Protein AF-0000000076528155 (afdb_homodimer)

Organism: NCBI:txid131109

InterPro domains:
  IPR002767 Thiamine-binding protein [PF01910] (3-94)
  IPR029756 MTH1187/YkoF-like [G3DSA:3.30.70.930] (1-101)
  IPR029756 MTH1187/YkoF-like [SSF89957] (1-98)
  IPR051614 UPF0045 domain-containing protein [PTHR33777] (1-100)

pLDDT: mean 90.45, std 10.39, range [57.38, 98.69]

Sequence (202 aa):
MLVAFSVSPTTSDAPDGSVSRAVARAVRVVRDSGLPHETTSMFTTIEGGWDECMAVVKAACEAVAEVSPRVALVLKADIRPGWEGQLGAKVERLERHLREEMLVAFSVSPTTSDAPDGSVSRAVARAVRVVRDSGLPHETTSMFTTIEGGWDECMAVVKAACEAVAEVSPRVALVLKADIRPGWEGQLGAKVERLERHLREE

Solvent-accessible surface area (backbone atoms only — not comparable to full-atom values): 10878 Å² total; per-residue (Å²): 58,43,38,35,33,37,60,38,55,74,67,49,89,38,95,86,53,52,52,61,70,48,32,47,45,23,52,48,47,50,65,72,65,68,50,59,67,50,78,58,99,74,36,39,33,37,44,44,54,68,68,60,46,52,50,52,52,48,52,20,50,52,48,29,43,75,80,29,76,34,34,36,36,40,36,39,32,46,42,35,84,94,55,73,71,56,82,54,41,52,56,49,50,52,49,50,53,59,66,72,100,58,42,38,36,33,38,58,39,53,75,67,49,88,39,94,84,53,53,52,60,72,47,33,48,46,23,52,48,46,51,66,71,65,68,49,58,68,50,77,59,100,72,34,40,34,39,44,44,54,68,68,61,47,50,49,50,52,48,52,20,50,50,48,30,44,74,79,29,78,34,32,38,36,40,35,38,32,46,41,35,85,94,54,72,70,58,82,56,41,52,56,49,48,52,48,50,54,59,67,73,101

Foldseek 3Di:
DKKWKFKFAPFDPDPVGDGVVLRVQLVVLVVVLPFDWDDDPGTIMGDDDPVSVVVSVVVSNVSSCVPHVGMDMDMDDDDDPPDPPVVVVVVVVVVVVVVVD/DKKWKFKFAPFDPDPVGDGVVLRVQLVVLVVVLPFDWDDDPGTIMGDDDDVSVVVSVVVSNVSSCVPHVGMDMDMDDDDDPPDPPVVVVVVVVVVVVVVVD

Structure (mmCIF, N/CA/C/O backbone):
data_AF-0000000076528155-model_v1
#
loop_
_entity.id
_entity.type
_entity.pdbx_description
1 polymer 'Thiamine-binding protein'
#
loop_
_atom_site.group_PDB
_atom_site.id
_atom_site.type_symbol
_atom_site.label_atom_id
_atom_site.label_alt_id
_atom_site.label_comp_id
_atom_site.label_asym_id
_atom_site.label_entity_id
_atom_site.label_seq_id
_atom_site.pdbx_PDB_ins_code
_atom_site.Cartn_x
_atom_site.Cartn_y
_atom_site.Cartn_z
_atom_site.occupancy
_atom_site.B_iso_or_equiv
_atom_site.auth_seq_id
_atom_site.auth_comp_id
_atom_site.auth_asym_id
_atom_site.auth_atom_id
_atom_site.pdbx_PDB_model_num
ATOM 1 N N . MET A 1 1 ? 4.355 -13.484 -1.054 1 94.94 1 MET A N 1
ATOM 2 C CA . MET A 1 1 ? 3.822 -12.195 -1.48 1 94.94 1 MET A CA 1
ATOM 3 C C . MET A 1 1 ? 4.945 -11.234 -1.838 1 94.94 1 MET A C 1
ATOM 5 O O . MET A 1 1 ? 5.98 -11.203 -1.167 1 94.94 1 MET A O 1
ATOM 9 N N . LEU A 1 2 ? 4.727 -10.508 -2.951 1 95.81 2 LEU A N 1
ATOM 10 C CA . LEU A 1 2 ? 5.613 -9.406 -3.332 1 95.81 2 LEU A CA 1
ATOM 11 C C . LEU A 1 2 ? 4.984 -8.062 -2.998 1 95.81 2 LEU A C 1
ATOM 13 O O . LEU A 1 2 ? 3.801 -7.84 -3.26 1 95.81 2 LEU A O 1
ATOM 17 N N . VAL A 1 3 ? 5.77 -7.176 -2.379 1 97.88 3 VAL A N 1
ATOM 18 C CA . VAL A 1 3 ? 5.328 -5.82 -2.07 1 97.88 3 VAL A CA 1
ATOM 19 C C . VAL A 1 3 ? 6.344 -4.812 -2.607 1 97.88 3 VAL A C 1
ATOM 21 O O . VAL A 1 3 ? 7.488 -4.77 -2.148 1 97.88 3 VAL A O 1
ATOM 24 N N . ALA A 1 4 ? 5.961 -4.07 -3.627 1 97.88 4 ALA A N 1
ATOM 25 C CA . ALA A 1 4 ? 6.723 -2.906 -4.066 1 97.88 4 ALA A CA 1
ATOM 26 C C . ALA A 1 4 ? 6.207 -1.63 -3.41 1 97.88 4 ALA A C 1
ATOM 28 O O . ALA A 1 4 ? 5.016 -1.321 -3.494 1 97.88 4 ALA A O 1
ATOM 29 N N . PHE A 1 5 ? 7.152 -0.865 -2.736 1 98.62 5 PHE A N 1
ATOM 30 C CA . PHE A 1 5 ? 6.629 0.326 -2.076 1 98.62 5 PHE A CA 1
ATOM 31 C C . PHE A 1 5 ? 7.633 1.471 -2.146 1 98.62 5 PHE A C 1
ATOM 33 O O . PHE A 1 5 ? 8.82 1.246 -2.377 1 98.62 5 PHE A O 1
ATOM 40 N N . SER A 1 6 ? 7.086 2.645 -2.053 1 97.88 6 SER A N 1
ATOM 41 C CA . SER A 1 6 ? 7.855 3.875 -1.9 1 97.88 6 SER A CA 1
ATOM 42 C C . SER A 1 6 ? 7.328 4.719 -0.745 1 97.88 6 SER A C 1
ATOM 44 O O . SER A 1 6 ? 6.117 4.809 -0.539 1 97.88 6 SER A O 1
ATOM 46 N N . VAL A 1 7 ? 8.242 5.164 0.038 1 97.69 7 VAL A N 1
ATOM 47 C CA . VAL A 1 7 ? 7.938 6.055 1.15 1 97.69 7 VAL A CA 1
ATOM 48 C C . VAL A 1 7 ? 8.773 7.328 1.037 1 97.69 7 VAL A C 1
ATOM 50 O O . VAL A 1 7 ? 9.961 7.273 0.703 1 97.69 7 VAL A O 1
ATOM 53 N N . SER A 1 8 ? 8.109 8.445 1.241 1 96.19 8 SER A N 1
ATOM 54 C CA . SER A 1 8 ? 8.836 9.703 1.14 1 96.19 8 SER A CA 1
ATOM 55 C C . SER A 1 8 ? 8.156 10.797 1.95 1 96.19 8 SER A C 1
ATOM 57 O O . SER A 1 8 ? 6.945 10.758 2.17 1 96.19 8 SER A O 1
ATOM 59 N N . PRO A 1 9 ? 9.008 11.781 2.408 1 95.69 9 PRO A N 1
ATOM 60 C CA . PRO A 1 9 ? 8.375 12.992 2.934 1 95.69 9 PRO A CA 1
ATOM 61 C C . PRO A 1 9 ? 7.574 13.742 1.874 1 95.69 9 PRO A C 1
ATOM 63 O O . PRO A 1 9 ? 7.934 13.727 0.694 1 95.69 9 PRO A O 1
ATOM 66 N N . THR A 1 10 ? 6.508 14.383 2.324 1 92.62 10 THR A N 1
ATOM 67 C CA . THR A 1 10 ? 5.723 15.164 1.375 1 92.62 10 THR A CA 1
ATOM 68 C C . THR A 1 10 ? 6.383 16.516 1.104 1 92.62 10 THR A C 1
ATOM 70 O O . THR A 1 10 ? 6.066 17.172 0.114 1 92.62 10 THR A O 1
ATOM 73 N N . THR A 1 11 ? 7.191 16.906 2.037 1 86.31 11 THR A N 1
ATOM 74 C CA . THR A 1 11 ? 7.957 18.125 1.846 1 86.31 11 THR A CA 1
ATOM 75 C C . THR A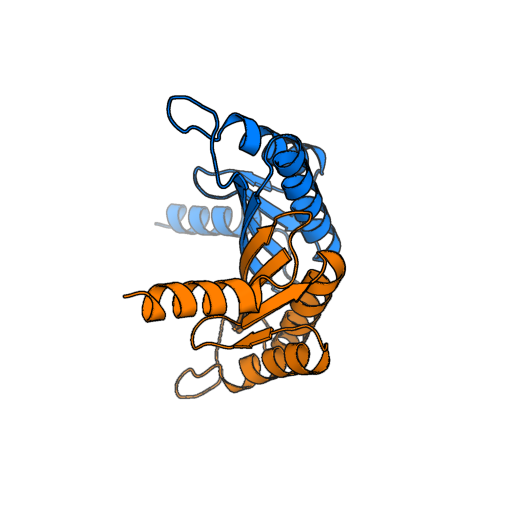 1 11 ? 9.445 17.875 2.049 1 86.31 11 THR A C 1
ATOM 77 O O . THR A 1 11 ? 9.836 16.859 2.629 1 86.31 11 THR A O 1
ATOM 80 N N . SER A 1 12 ? 10.266 18.625 1.344 1 82.38 12 SER A N 1
ATOM 81 C CA . SER A 1 12 ? 11.711 18.531 1.529 1 82.38 12 SER A CA 1
ATOM 82 C C . SER A 1 12 ? 12.281 19.844 2.045 1 82.38 12 SER A C 1
ATOM 84 O O . SER A 1 12 ? 11.844 20.922 1.628 1 82.38 12 SER A O 1
ATOM 86 N N . ASP A 1 13 ? 13.172 19.609 3 1 76.94 13 ASP A N 1
ATOM 87 C CA . ASP A 1 13 ? 13.859 20.797 3.486 1 76.94 13 ASP A CA 1
ATOM 88 C C . ASP A 1 13 ? 15.125 21.078 2.678 1 76.94 13 ASP A C 1
ATOM 90 O O . ASP A 1 13 ? 15.805 22.078 2.896 1 76.94 13 ASP A O 1
ATOM 94 N N . ALA A 1 14 ? 15.383 20.297 1.812 1 81.81 14 ALA A N 1
ATOM 95 C CA . ALA A 1 14 ? 16.578 20.453 1.001 1 81.81 14 ALA A CA 1
ATOM 96 C C . ALA A 1 14 ? 16.391 21.547 -0.055 1 81.81 14 ALA A C 1
ATOM 98 O O . ALA A 1 14 ? 15.312 21.672 -0.633 1 81.81 14 ALA A O 1
ATOM 99 N N . PRO A 1 15 ? 17.484 22.312 -0.246 1 84.94 15 PRO A N 1
ATOM 100 C CA . PRO A 1 15 ? 17.391 23.391 -1.231 1 84.94 15 PRO A CA 1
ATOM 101 C C . PRO A 1 15 ? 16.984 22.875 -2.617 1 84.94 15 PRO A C 1
ATOM 103 O O . PRO A 1 15 ? 16.281 23.578 -3.354 1 84.94 15 PRO A O 1
ATOM 106 N N . ASP A 1 16 ? 17.438 21.766 -3 1 86.38 16 ASP A N 1
ATOM 107 C CA . ASP A 1 16 ? 17.109 21.234 -4.32 1 86.38 16 ASP A CA 1
ATOM 108 C C . ASP A 1 16 ? 15.844 20.391 -4.273 1 86.38 16 ASP A C 1
ATOM 110 O O . ASP A 1 16 ? 15.477 19.75 -5.266 1 86.38 16 ASP A O 1
ATOM 114 N N . GLY A 1 17 ? 15.281 20.312 -3.193 1 85.56 17 GLY A N 1
ATOM 115 C CA . GLY A 1 17 ? 14.039 19.578 -3.047 1 85.56 17 GLY A CA 1
ATOM 116 C C . GLY A 1 17 ? 14.242 18.094 -2.857 1 85.56 17 GLY A C 1
ATOM 117 O O . GLY A 1 17 ? 13.289 17.312 -2.928 1 85.56 17 GLY A O 1
ATOM 118 N N . SER A 1 18 ? 15.438 17.766 -2.607 1 86.88 18 SER A N 1
ATOM 119 C CA . SER A 1 18 ? 15.742 16.344 -2.492 1 86.88 18 SER A CA 1
ATOM 120 C C . SER A 1 18 ? 15.188 15.758 -1.195 1 86.88 18 SER A C 1
ATOM 122 O O . SER A 1 18 ? 15.227 16.406 -0.151 1 86.88 18 SER A O 1
ATOM 124 N N . VAL A 1 19 ? 14.68 14.484 -1.355 1 90.88 19 VAL A N 1
ATOM 125 C CA . VAL A 1 19 ? 14.195 13.742 -0.192 1 90.88 19 VAL A CA 1
ATOM 126 C C . VAL A 1 19 ? 15.07 12.516 0.045 1 90.88 19 VAL A C 1
ATOM 128 O O . VAL A 1 19 ? 14.68 11.594 0.757 1 90.88 19 VAL A O 1
ATOM 131 N N . SER A 1 20 ? 16.188 12.5 -0.52 1 90.56 20 SER A N 1
ATOM 132 C CA . SER A 1 20 ? 17.031 11.305 -0.581 1 90.56 20 SER A CA 1
ATOM 133 C C . SER A 1 20 ? 17.469 10.875 0.81 1 90.56 20 SER A C 1
ATOM 135 O O . SER A 1 20 ? 17.531 9.68 1.107 1 90.56 20 SER A O 1
ATOM 137 N N . ARG A 1 21 ? 17.781 11.758 1.681 1 91.38 21 ARG A N 1
ATOM 138 C CA . ARG A 1 21 ? 18.234 11.414 3.027 1 91.38 21 ARG A CA 1
ATOM 139 C C . ARG A 1 21 ? 17.125 10.719 3.812 1 91.38 21 ARG A C 1
ATOM 141 O O . ARG A 1 21 ? 17.375 9.711 4.48 1 91.38 21 ARG A O 1
ATOM 148 N N . ALA A 1 22 ? 15.961 11.266 3.725 1 92.56 22 ALA A N 1
ATOM 149 C CA . ALA A 1 22 ? 14.82 10.664 4.406 1 92.56 22 ALA A CA 1
ATOM 150 C C . ALA A 1 22 ? 14.516 9.281 3.848 1 92.56 22 ALA A C 1
ATOM 152 O O . ALA A 1 22 ? 14.266 8.336 4.605 1 92.56 22 ALA A O 1
ATOM 153 N N . VAL A 1 23 ? 14.586 9.125 2.555 1 94.19 23 VAL A N 1
ATOM 154 C CA . VAL A 1 23 ? 14.312 7.859 1.877 1 94.19 23 VAL A CA 1
ATOM 155 C C . VAL A 1 23 ? 15.375 6.836 2.254 1 94.19 23 VAL A C 1
ATOM 157 O O . VAL A 1 23 ? 15.078 5.652 2.426 1 94.19 23 VAL A O 1
ATOM 160 N N . ALA A 1 24 ? 16.594 7.273 2.414 1 94.88 24 ALA A N 1
ATOM 161 C CA . ALA A 1 24 ? 17.672 6.383 2.803 1 94.88 24 ALA A CA 1
ATOM 162 C C . ALA A 1 24 ? 17.391 5.727 4.148 1 94.88 24 ALA A C 1
ATOM 164 O O . ALA A 1 24 ? 17.75 4.566 4.367 1 94.88 24 ALA A O 1
ATOM 165 N N . ARG A 1 25 ? 16.766 6.426 5.023 1 95.56 25 ARG A N 1
ATOM 166 C CA . ARG A 1 25 ? 16.391 5.859 6.312 1 95.56 25 ARG A CA 1
ATOM 167 C C . ARG A 1 25 ? 15.438 4.68 6.133 1 95.56 25 ARG A C 1
ATOM 169 O O . ARG A 1 25 ? 15.578 3.654 6.797 1 95.56 25 ARG A O 1
ATOM 176 N N . ALA A 1 26 ? 14.484 4.844 5.262 1 96.19 26 ALA A N 1
ATOM 177 C CA . ALA A 1 26 ? 13.531 3.781 4.961 1 96.19 26 ALA A CA 1
ATOM 178 C C . ALA A 1 26 ? 14.234 2.568 4.359 1 96.19 26 ALA A C 1
ATOM 180 O O . ALA A 1 26 ? 13.945 1.429 4.734 1 96.19 26 ALA A O 1
ATOM 181 N N . VAL A 1 27 ? 15.133 2.791 3.408 1 95.88 27 VAL A N 1
ATOM 182 C CA . VAL A 1 27 ? 15.844 1.707 2.74 1 95.88 27 VAL A CA 1
ATOM 183 C C . VAL A 1 27 ? 16.703 0.948 3.752 1 95.88 27 VAL A C 1
ATOM 185 O O . VAL A 1 27 ? 16.844 -0.274 3.666 1 95.88 27 VAL A O 1
ATOM 188 N N . ARG A 1 28 ? 17.234 1.633 4.668 1 96.94 28 ARG A N 1
ATOM 189 C CA . ARG A 1 28 ? 18.016 0.979 5.715 1 96.94 28 ARG A CA 1
ATOM 190 C C . ARG A 1 28 ? 17.156 0.01 6.516 1 96.94 28 ARG A C 1
ATOM 192 O O . ARG A 1 28 ? 17.609 -1.083 6.867 1 96.94 28 ARG A O 1
ATOM 199 N N . VAL A 1 29 ? 15.969 0.428 6.848 1 97.5 29 VAL A N 1
ATOM 200 C CA . VAL A 1 29 ? 15.016 -0.434 7.547 1 97.5 29 VAL A CA 1
ATOM 201 C C . VAL A 1 29 ? 14.828 -1.732 6.766 1 97.5 29 VAL A C 1
ATOM 203 O O . VAL A 1 29 ? 14.828 -2.82 7.348 1 97.5 29 VAL A O 1
ATOM 206 N N . VAL A 1 30 ? 14.656 -1.63 5.48 1 97.38 30 VAL A N 1
ATOM 207 C CA . VAL A 1 30 ? 14.445 -2.787 4.617 1 97.38 30 VAL A CA 1
ATOM 208 C C . VAL A 1 30 ? 15.672 -3.699 4.66 1 97.38 30 VAL A C 1
ATOM 210 O O . VAL A 1 30 ? 15.539 -4.91 4.844 1 97.38 30 VAL A O 1
ATOM 213 N N . ARG A 1 31 ? 16.844 -3.137 4.551 1 95.62 31 ARG A N 1
ATOM 214 C CA . ARG A 1 31 ? 18.078 -3.908 4.543 1 95.62 31 ARG A CA 1
ATOM 215 C C . ARG A 1 31 ? 18.281 -4.641 5.867 1 95.62 31 ARG A C 1
ATOM 217 O O . ARG A 1 31 ? 18.703 -5.797 5.887 1 95.62 31 ARG A O 1
ATOM 224 N N . ASP A 1 32 ? 17.891 -4.023 6.93 1 97.31 32 ASP A N 1
ATOM 225 C CA . ASP A 1 32 ? 18.062 -4.59 8.266 1 97.31 32 ASP A CA 1
ATOM 226 C C . ASP A 1 32 ? 17.031 -5.672 8.539 1 97.31 32 ASP A C 1
ATOM 228 O O . ASP A 1 32 ? 17.188 -6.469 9.469 1 97.31 32 ASP A O 1
ATOM 232 N N . SER A 1 33 ? 15.938 -5.656 7.809 1 96.44 33 SER A N 1
ATOM 233 C CA . SER A 1 33 ? 14.844 -6.59 8.031 1 96.44 33 SER A CA 1
ATOM 234 C C . SER A 1 33 ? 15.258 -8.023 7.711 1 96.44 33 SER A C 1
ATOM 236 O O . SER A 1 33 ? 14.688 -8.977 8.242 1 96.44 33 SER A O 1
ATOM 238 N N . GLY A 1 34 ? 16.188 -8.18 6.664 1 95.56 34 GLY A N 1
ATOM 239 C CA . GLY A 1 34 ? 16.625 -9.5 6.234 1 95.56 34 GLY A CA 1
ATOM 240 C C . GLY A 1 34 ? 15.727 -10.117 5.184 1 95.56 34 GLY A C 1
ATOM 241 O O . GLY A 1 34 ? 16.016 -11.203 4.68 1 95.56 34 GLY A O 1
ATOM 242 N N . LEU A 1 35 ? 14.625 -9.531 4.93 1 95.69 35 LEU A N 1
ATOM 243 C CA . LEU A 1 35 ? 13.766 -10.039 3.867 1 95.69 35 LEU A CA 1
ATOM 244 C C . LEU A 1 35 ? 14.453 -9.922 2.51 1 95.69 35 LEU A C 1
ATOM 246 O O . LEU A 1 35 ? 15.188 -8.961 2.262 1 95.69 35 LEU A O 1
ATOM 250 N N . PRO A 1 36 ? 14.242 -10.938 1.613 1 94.56 36 PRO A N 1
ATOM 251 C CA . PRO A 1 36 ? 14.656 -10.68 0.231 1 94.56 36 PRO A CA 1
ATOM 252 C C . PRO A 1 36 ? 14.109 -9.367 -0.312 1 94.56 36 PRO A C 1
ATOM 254 O O . PRO A 1 36 ? 12.93 -9.047 -0.116 1 94.56 36 PRO A O 1
ATOM 257 N N . HIS A 1 37 ? 15.031 -8.539 -0.917 1 95.31 37 HIS A N 1
ATOM 258 C CA . HIS A 1 37 ? 14.57 -7.234 -1.373 1 95.31 37 HIS A CA 1
ATOM 259 C C . HIS A 1 37 ? 15.398 -6.746 -2.561 1 95.31 37 HIS A C 1
ATOM 261 O O . HIS A 1 37 ? 16.469 -7.281 -2.836 1 95.31 37 HIS A O 1
ATOM 267 N N . GLU A 1 38 ? 14.781 -5.809 -3.307 1 94.12 38 GLU A N 1
ATOM 268 C CA . GLU A 1 38 ? 15.406 -5.074 -4.398 1 94.12 38 GLU A CA 1
ATOM 269 C C . GLU A 1 38 ? 14.93 -3.625 -4.441 1 94.12 38 GLU A C 1
ATOM 271 O O . GLU A 1 38 ? 13.734 -3.359 -4.348 1 94.12 38 GLU A O 1
ATOM 276 N N . THR A 1 39 ? 15.945 -2.719 -4.531 1 93.44 39 THR A N 1
ATOM 277 C CA . THR A 1 39 ? 15.617 -1.298 -4.621 1 93.44 39 THR A CA 1
ATOM 278 C C . THR A 1 39 ? 15.914 -0.765 -6.02 1 93.44 39 THR A C 1
ATOM 280 O O . THR A 1 39 ? 16.969 -1.045 -6.586 1 93.44 39 THR A O 1
ATOM 283 N N . THR A 1 40 ? 14.961 -0.065 -6.559 1 92.44 40 THR A N 1
ATOM 284 C CA . THR A 1 40 ? 15.109 0.619 -7.84 1 92.44 40 THR A CA 1
ATOM 285 C C . THR A 1 40 ? 14.898 2.121 -7.68 1 92.44 40 THR A C 1
ATOM 287 O O . THR A 1 40 ? 14.797 2.621 -6.555 1 92.44 40 THR A O 1
ATOM 290 N N . SER A 1 41 ? 14.914 2.832 -8.836 1 90.88 41 SER A N 1
ATOM 291 C CA . SER A 1 41 ? 14.758 4.281 -8.797 1 90.88 41 SER A CA 1
ATOM 292 C C . SER A 1 41 ? 13.375 4.676 -8.297 1 90.88 41 SER A C 1
ATOM 294 O O . SER A 1 41 ? 13.156 5.816 -7.879 1 90.88 41 SER A O 1
ATOM 296 N N . MET A 1 42 ? 12.438 3.73 -8.258 1 92.12 42 MET A N 1
ATOM 297 C CA . MET A 1 42 ? 11.062 4.129 -7.996 1 92.12 42 MET A CA 1
ATOM 298 C C . MET A 1 42 ? 10.508 3.4 -6.773 1 92.12 42 MET A C 1
ATOM 300 O O . MET A 1 42 ? 9.75 3.975 -5.996 1 92.12 42 MET A O 1
ATOM 304 N N . PHE A 1 43 ? 10.891 2.154 -6.617 1 96.31 43 PHE A N 1
ATOM 305 C CA . PHE A 1 43 ? 10.32 1.342 -5.555 1 96.31 43 PHE A CA 1
ATOM 306 C C . PHE A 1 43 ? 11.391 0.482 -4.891 1 96.31 43 PHE A C 1
ATOM 308 O O . PHE A 1 43 ? 12.453 0.251 -5.469 1 96.31 43 PHE A O 1
ATOM 315 N N . THR A 1 44 ? 11.164 0.145 -3.705 1 96.06 44 THR A N 1
ATOM 316 C CA . THR A 1 44 ? 11.789 -1.007 -3.062 1 96.06 44 THR A CA 1
ATOM 317 C C . THR A 1 44 ? 10.805 -2.172 -2.973 1 96.06 44 THR A C 1
ATOM 319 O O . THR A 1 44 ? 9.68 -2.01 -2.494 1 96.06 44 THR A O 1
ATOM 322 N N . THR A 1 45 ? 11.211 -3.32 -3.488 1 96.88 45 THR A N 1
ATOM 323 C CA . THR A 1 45 ? 10.383 -4.516 -3.447 1 96.88 45 THR A CA 1
ATOM 324 C C . THR A 1 45 ? 10.883 -5.492 -2.389 1 96.88 45 THR A C 1
ATOM 326 O O . THR A 1 45 ? 12.094 -5.715 -2.27 1 96.88 45 THR A O 1
ATOM 329 N N . ILE A 1 46 ? 9.938 -5.98 -1.588 1 97.19 46 ILE A N 1
ATOM 330 C CA . ILE A 1 46 ? 10.273 -6.992 -0.592 1 97.19 46 ILE A CA 1
ATOM 331 C C . ILE A 1 46 ? 9.375 -8.211 -0.777 1 97.19 46 ILE A C 1
ATOM 333 O O . ILE A 1 46 ? 8.297 -8.117 -1.368 1 97.19 46 ILE A O 1
ATOM 337 N N . GLU A 1 47 ? 9.891 -9.328 -0.364 1 96.75 47 GLU A N 1
ATOM 338 C CA . GLU A 1 47 ? 9.141 -10.578 -0.429 1 96.75 47 GLU A CA 1
ATOM 339 C C . GLU A 1 47 ? 9.016 -11.219 0.951 1 96.75 47 GLU A C 1
ATOM 341 O O . GLU A 1 47 ? 9.992 -11.289 1.701 1 96.75 47 GLU A O 1
ATOM 346 N N . GLY A 1 48 ? 7.852 -11.68 1.278 1 96.06 48 GLY A N 1
ATOM 347 C CA . GLY A 1 48 ? 7.59 -12.328 2.553 1 96.06 48 GLY A CA 1
ATOM 348 C C . GLY A 1 48 ? 6.109 -12.453 2.861 1 96.06 48 GLY A C 1
ATOM 349 O O . GLY A 1 48 ? 5.266 -12.266 1.98 1 96.06 48 GLY A O 1
ATOM 350 N N . GLY A 1 49 ? 5.805 -12.852 4.082 1 95.81 49 GLY A N 1
ATOM 351 C CA . GLY A 1 49 ? 4.418 -12.875 4.512 1 95.81 49 GLY A CA 1
ATOM 352 C C . GLY A 1 49 ? 3.838 -11.484 4.734 1 95.81 49 GLY A C 1
ATOM 353 O O . GLY A 1 49 ? 4.582 -10.508 4.855 1 95.81 49 GLY A O 1
ATOM 354 N N . TRP A 1 50 ? 2.498 -11.43 4.797 1 96 50 TRP A N 1
ATOM 355 C CA . TRP A 1 50 ? 1.791 -10.156 4.941 1 96 50 TRP A CA 1
ATOM 356 C C . TRP A 1 50 ? 2.281 -9.398 6.168 1 96 50 TRP A C 1
ATOM 358 O O . TRP A 1 50 ? 2.699 -8.242 6.066 1 96 50 TRP A O 1
ATOM 368 N N . ASP A 1 51 ? 2.186 -10.062 7.273 1 96.25 51 ASP A N 1
ATOM 369 C CA . ASP A 1 51 ? 2.496 -9.375 8.523 1 96.25 51 ASP A CA 1
ATOM 370 C C . ASP A 1 51 ? 3.949 -8.898 8.539 1 96.25 51 ASP A C 1
ATOM 372 O O . ASP A 1 51 ? 4.242 -7.801 9.008 1 96.25 51 ASP A O 1
ATOM 376 N N . GLU A 1 52 ? 4.852 -9.758 8.094 1 96.69 52 GLU A N 1
ATOM 377 C CA . GLU A 1 52 ? 6.262 -9.383 8.031 1 96.69 52 GLU A CA 1
ATOM 378 C C . GLU A 1 52 ? 6.473 -8.172 7.121 1 96.69 52 GLU A C 1
ATOM 380 O O . GLU A 1 52 ? 7.16 -7.223 7.488 1 96.69 52 GLU A O 1
ATOM 385 N N . CYS A 1 53 ? 5.891 -8.258 5.934 1 98 53 CYS A N 1
ATOM 386 C CA . CYS A 1 53 ? 6.059 -7.18 4.961 1 98 53 CYS A CA 1
ATOM 387 C C . CYS A 1 53 ? 5.457 -5.879 5.48 1 98 53 CYS A C 1
ATOM 389 O O . CYS A 1 53 ? 6.09 -4.824 5.41 1 98 53 CYS A O 1
ATOM 391 N N . MET A 1 54 ? 4.258 -5.969 6.059 1 98.19 54 MET A N 1
ATOM 392 C CA . MET A 1 54 ? 3.604 -4.742 6.504 1 98.19 54 MET A CA 1
ATOM 393 C C . MET A 1 54 ? 4.301 -4.164 7.73 1 98.19 54 MET A C 1
ATOM 395 O O . MET A 1 54 ? 4.32 -2.947 7.922 1 98.19 54 MET A O 1
ATOM 399 N N . ALA A 1 55 ? 4.875 -5 8.547 1 98.19 55 ALA A N 1
ATOM 400 C CA . ALA A 1 55 ? 5.684 -4.508 9.656 1 98.19 55 ALA A CA 1
ATOM 401 C C . ALA A 1 55 ? 6.883 -3.711 9.156 1 98.19 55 ALA A C 1
ATOM 403 O O . ALA A 1 55 ? 7.227 -2.67 9.719 1 98.19 55 ALA A O 1
ATOM 404 N N . VAL A 1 56 ? 7.574 -4.266 8.141 1 98.44 56 VAL A N 1
ATOM 405 C CA . VAL A 1 56 ? 8.727 -3.574 7.57 1 98.44 56 VAL A CA 1
ATOM 406 C C . VAL A 1 56 ? 8.289 -2.246 6.961 1 98.44 56 VAL A C 1
ATOM 408 O O . VAL A 1 56 ? 8.953 -1.222 7.137 1 98.44 56 VAL A O 1
ATOM 411 N N . VAL A 1 57 ? 7.156 -2.227 6.223 1 98.69 57 VAL A N 1
ATOM 412 C CA . VAL A 1 57 ? 6.637 -1.005 5.617 1 98.69 57 VAL A CA 1
ATOM 413 C C . VAL A 1 57 ? 6.309 0.015 6.703 1 98.69 57 VAL A C 1
ATOM 415 O O . VAL A 1 57 ? 6.633 1.197 6.574 1 98.69 57 VAL A O 1
ATOM 418 N N . LYS A 1 58 ? 5.688 -0.482 7.727 1 98.44 58 LYS A N 1
ATOM 419 C CA . LYS A 1 58 ? 5.379 0.392 8.859 1 98.44 58 LYS A CA 1
ATOM 420 C C . LYS A 1 58 ? 6.645 1.024 9.43 1 98.44 58 LYS A C 1
ATOM 422 O O . LYS A 1 58 ? 6.707 2.242 9.609 1 98.44 58 LYS A O 1
ATOM 427 N N . ALA A 1 59 ? 7.609 0.21 9.703 1 98.56 59 ALA A N 1
ATOM 428 C CA . ALA A 1 59 ? 8.875 0.686 10.266 1 98.56 59 ALA A CA 1
ATOM 429 C C . ALA A 1 59 ? 9.539 1.692 9.336 1 98.56 59 ALA A C 1
ATOM 431 O O . ALA A 1 59 ? 10.141 2.67 9.789 1 98.56 59 ALA A O 1
ATOM 432 N N . ALA A 1 60 ? 9.5 1.435 8.047 1 98.19 60 ALA A N 1
ATOM 433 C CA . ALA A 1 60 ? 10.055 2.357 7.066 1 98.19 60 ALA A CA 1
ATOM 434 C C . ALA A 1 60 ? 9.359 3.713 7.129 1 98.19 60 ALA A C 1
ATOM 436 O O . ALA A 1 60 ? 10.008 4.758 7.098 1 98.19 60 ALA A O 1
ATOM 437 N N . CYS A 1 61 ? 8.039 3.682 7.184 1 98.25 61 CYS A N 1
ATOM 438 C CA . CYS A 1 61 ? 7.277 4.918 7.297 1 98.25 61 CYS A CA 1
ATOM 439 C C . CYS A 1 61 ? 7.656 5.68 8.562 1 98.25 61 CYS A C 1
ATOM 441 O O . CYS A 1 61 ? 7.805 6.902 8.531 1 98.25 61 CYS A O 1
ATOM 443 N N . GLU A 1 62 ? 7.797 4.969 9.641 1 97.81 62 GLU A N 1
ATOM 444 C CA . GLU A 1 62 ? 8.156 5.582 10.914 1 97.81 62 GLU A CA 1
ATOM 445 C C . GLU A 1 62 ? 9.539 6.227 10.844 1 97.81 62 GLU A C 1
ATOM 447 O O . GLU A 1 62 ? 9.758 7.293 11.422 1 97.81 62 GLU A O 1
ATOM 452 N N . ALA A 1 63 ? 10.445 5.582 10.156 1 97.12 63 ALA A N 1
ATOM 453 C CA . ALA A 1 63 ? 11.789 6.125 10 1 97.12 63 ALA A CA 1
ATOM 454 C C . ALA A 1 63 ? 11.75 7.473 9.281 1 97.12 63 ALA A C 1
ATOM 456 O O . ALA A 1 63 ? 12.453 8.414 9.672 1 97.12 63 ALA A O 1
ATOM 457 N N . VAL A 1 64 ? 10.969 7.559 8.219 1 96.5 64 VAL A N 1
ATOM 458 C CA . VAL A 1 64 ? 10.844 8.812 7.48 1 96.5 64 VAL A CA 1
ATOM 459 C C . VAL A 1 64 ? 10.141 9.859 8.344 1 96.5 64 VAL A C 1
ATOM 461 O O . VAL A 1 64 ? 10.5 11.031 8.328 1 96.5 64 VAL A O 1
ATOM 464 N N . ALA A 1 65 ? 9.195 9.391 9.164 1 95.62 65 ALA A N 1
ATOM 465 C CA . ALA A 1 65 ? 8.398 10.289 10 1 95.62 65 ALA A CA 1
ATOM 466 C C . ALA A 1 65 ? 9.258 10.938 11.086 1 95.62 65 ALA A C 1
ATOM 468 O O . ALA A 1 65 ? 8.875 11.953 11.664 1 95.62 65 ALA A O 1
ATOM 469 N N . GLU A 1 66 ? 10.375 10.398 11.422 1 94.88 66 GLU A N 1
ATOM 470 C CA . GLU A 1 66 ? 11.289 10.969 12.406 1 94.88 66 GLU A CA 1
ATOM 471 C C . GLU A 1 66 ? 11.867 12.297 11.922 1 94.88 66 GLU A C 1
ATOM 473 O O . GLU A 1 66 ? 12.289 13.125 12.727 1 94.88 66 GLU A O 1
ATOM 478 N N . VAL A 1 67 ? 11.859 12.531 10.617 1 93.12 67 VAL A N 1
ATOM 479 C CA . VAL A 1 67 ? 12.531 13.719 10.094 1 93.12 67 VAL A CA 1
ATOM 480 C C . VAL A 1 67 ? 11.562 14.523 9.227 1 93.12 67 VAL A C 1
ATOM 482 O O . VAL A 1 67 ? 11.977 15.453 8.531 1 93.12 67 VAL A O 1
ATOM 485 N N . SER A 1 68 ? 10.359 14.117 9.164 1 93.44 68 SER A N 1
ATOM 486 C CA . SER A 1 68 ? 9.344 14.805 8.375 1 93.44 68 SER A CA 1
ATOM 487 C C . SER A 1 68 ? 7.98 14.75 9.062 1 93.44 68 SER A C 1
ATOM 489 O O . SER A 1 68 ? 7.586 13.711 9.594 1 93.44 68 SER A O 1
ATOM 491 N N . PRO A 1 69 ? 7.258 15.781 9.031 1 92.88 69 PRO A N 1
ATOM 492 C CA . PRO A 1 69 ? 5.953 15.805 9.688 1 92.88 69 PRO A CA 1
ATOM 493 C C . PRO A 1 69 ? 4.879 15.055 8.898 1 92.88 69 PRO A C 1
ATOM 495 O O . PRO A 1 69 ? 3.809 14.766 9.438 1 92.88 69 PRO A O 1
ATOM 498 N N . ARG A 1 70 ? 5.141 14.867 7.66 1 95.38 70 ARG A N 1
ATOM 499 C CA . ARG A 1 70 ? 4.152 14.234 6.797 1 95.38 70 ARG A CA 1
ATOM 500 C C . ARG A 1 70 ? 4.812 13.273 5.816 1 95.38 70 ARG A C 1
ATOM 502 O O . ARG A 1 70 ? 5.816 13.617 5.184 1 95.38 70 ARG A O 1
ATOM 509 N N . VAL A 1 71 ? 4.23 12 5.758 1 96.75 71 VAL A N 1
ATOM 510 C CA . VAL A 1 71 ? 4.836 10.922 4.98 1 96.75 71 VAL A CA 1
ATOM 511 C C . VAL A 1 71 ? 3.834 10.398 3.951 1 96.75 71 VAL A C 1
ATOM 513 O O . VAL A 1 71 ? 2.652 10.219 4.258 1 96.75 71 VAL A O 1
ATOM 516 N N . ALA A 1 72 ? 4.285 10.266 2.752 1 97.88 72 ALA A N 1
ATOM 517 C CA . ALA A 1 72 ? 3.521 9.617 1.688 1 97.88 72 ALA A CA 1
ATOM 518 C C . ALA A 1 72 ? 4.016 8.188 1.451 1 97.88 72 ALA A C 1
ATOM 520 O O . ALA A 1 72 ? 5.219 7.93 1.468 1 97.88 72 ALA A O 1
ATOM 521 N N . LEU A 1 73 ? 3.035 7.25 1.335 1 98.44 73 LEU A N 1
ATOM 522 C CA . LEU A 1 73 ? 3.309 5.852 1.03 1 98.44 73 LEU A CA 1
ATOM 523 C C . LEU A 1 73 ? 2.561 5.414 -0.224 1 98.44 73 LEU A C 1
ATOM 525 O O . LEU A 1 73 ? 1.363 5.676 -0.363 1 98.44 73 LEU A O 1
ATOM 529 N N . VAL A 1 74 ? 3.273 4.824 -1.132 1 98.31 74 VAL A N 1
ATOM 530 C CA . VAL A 1 74 ? 2.674 4.098 -2.246 1 98.31 74 VAL A CA 1
ATOM 531 C C . VAL A 1 74 ? 3.125 2.639 -2.215 1 98.31 74 VAL A C 1
ATOM 533 O O . VAL A 1 74 ? 4.301 2.35 -1.979 1 98.31 74 VAL A O 1
ATOM 536 N N . LEU A 1 75 ? 2.154 1.786 -2.432 1 98.31 75 LEU A N 1
ATOM 537 C CA . LEU A 1 75 ? 2.461 0.362 -2.352 1 98.31 75 LEU A CA 1
ATOM 538 C C . LEU A 1 75 ? 1.667 -0.423 -3.393 1 98.31 75 LEU A C 1
ATOM 540 O O . LEU A 1 75 ? 0.487 -0.146 -3.617 1 98.31 75 LEU A O 1
ATOM 544 N N . LYS A 1 76 ? 2.395 -1.333 -4.059 1 97.75 76 LYS A N 1
ATOM 545 C CA . LYS A 1 76 ? 1.775 -2.369 -4.879 1 97.75 76 LYS A CA 1
ATOM 546 C C . LYS A 1 76 ? 2.135 -3.762 -4.371 1 97.75 76 LYS A C 1
ATOM 548 O O . LYS A 1 76 ? 3.295 -4.035 -4.055 1 97.75 76 LYS A O 1
ATOM 553 N N . ALA A 1 77 ? 1.105 -4.559 -4.332 1 97.88 77 ALA A N 1
ATOM 554 C CA . ALA A 1 77 ? 1.383 -5.922 -3.883 1 97.88 77 ALA A CA 1
ATOM 555 C C . ALA A 1 77 ? 0.768 -6.949 -4.828 1 97.88 77 ALA A C 1
ATOM 557 O O . ALA A 1 77 ? -0.303 -6.715 -5.395 1 97.88 77 ALA A O 1
ATOM 558 N N . ASP A 1 78 ? 1.479 -7.984 -5.051 1 96.06 78 ASP A N 1
ATOM 559 C CA . ASP A 1 78 ? 1.024 -9.188 -5.734 1 96.06 78 ASP A CA 1
ATOM 560 C C . ASP A 1 78 ? 0.933 -10.367 -4.766 1 96.06 78 ASP A C 1
ATOM 562 O O . ASP A 1 78 ? 1.951 -10.844 -4.262 1 96.06 78 ASP A O 1
ATOM 566 N N . ILE A 1 79 ? -0.235 -10.758 -4.5 1 96.12 79 ILE A N 1
ATOM 567 C CA . ILE A 1 79 ? -0.52 -11.789 -3.504 1 96.12 79 ILE A CA 1
ATOM 568 C C . ILE A 1 79 ? -0.928 -13.086 -4.199 1 96.12 79 ILE A C 1
ATOM 570 O O . ILE A 1 79 ? -1.987 -13.148 -4.828 1 96.12 79 ILE A O 1
ATOM 574 N N . ARG A 1 80 ? -0.148 -14.055 -4.059 1 93.56 80 ARG A N 1
ATOM 575 C CA . ARG A 1 80 ? -0.353 -15.359 -4.676 1 93.56 80 ARG A CA 1
ATOM 576 C C . ARG A 1 80 ? 0.016 -16.484 -3.713 1 93.56 80 ARG A C 1
ATOM 578 O O . ARG A 1 80 ? 1.137 -17 -3.748 1 93.56 80 ARG A O 1
ATOM 585 N N . PRO A 1 81 ? -1.007 -16.859 -2.926 1 89 81 PRO A N 1
ATOM 586 C CA . PRO A 1 81 ? -0.713 -17.906 -1.952 1 89 81 PRO A CA 1
ATOM 587 C C . PRO A 1 81 ? -0.072 -19.141 -2.59 1 89 81 PRO A C 1
ATOM 589 O O . PRO A 1 81 ? -0.467 -19.547 -3.686 1 89 81 PRO A O 1
ATOM 592 N N . GLY A 1 82 ? 0.985 -19.656 -1.936 1 86.62 82 GLY A N 1
ATOM 593 C CA . GLY A 1 82 ? 1.611 -20.875 -2.402 1 86.62 82 GLY A CA 1
ATOM 594 C C . GLY A 1 82 ? 2.803 -20.625 -3.311 1 86.62 82 GLY A C 1
ATOM 595 O O . GLY A 1 82 ? 3.5 -21.578 -3.697 1 86.62 82 GLY A O 1
ATOM 596 N N . TRP A 1 83 ? 3.047 -19.422 -3.709 1 86.62 83 TRP A N 1
ATOM 597 C CA . TRP A 1 83 ? 4.152 -19.094 -4.598 1 86.62 83 TRP A CA 1
ATOM 598 C C . TRP A 1 83 ? 5.23 -18.312 -3.854 1 86.62 83 TRP A C 1
ATOM 600 O O . TRP A 1 83 ? 4.957 -17.266 -3.27 1 86.62 83 TRP A O 1
ATOM 610 N N . GLU A 1 84 ? 6.391 -18.875 -3.744 1 87.62 84 GLU A N 1
ATOM 611 C CA . GLU A 1 84 ? 7.516 -18.234 -3.072 1 87.62 84 GLU A CA 1
ATOM 612 C C . GLU A 1 84 ? 8.68 -18 -4.035 1 87.62 84 GLU A C 1
ATOM 614 O O . GLU A 1 84 ? 8.688 -18.547 -5.141 1 87.62 84 GLU A O 1
ATOM 619 N N . GLY A 1 85 ? 9.602 -17.172 -3.594 1 88.19 85 GLY A N 1
ATOM 620 C CA . GLY A 1 85 ? 10.789 -16.922 -4.395 1 88.19 85 GLY A CA 1
ATOM 621 C C . GLY A 1 85 ? 10.492 -16.188 -5.688 1 88.19 85 GLY A C 1
ATOM 622 O O . GLY A 1 85 ? 11.117 -16.453 -6.715 1 88.19 85 GLY A O 1
ATOM 623 N N . GLN A 1 86 ? 9.508 -15.336 -5.625 1 85.69 86 GLN A N 1
ATOM 624 C CA . GLN A 1 86 ? 9.023 -14.703 -6.848 1 85.69 86 GLN A CA 1
ATOM 625 C C . GLN A 1 86 ? 9.867 -13.492 -7.215 1 85.69 86 GLN A C 1
ATOM 627 O O . GLN A 1 86 ? 9.898 -13.078 -8.375 1 85.69 86 GLN A O 1
ATOM 632 N N . LEU A 1 87 ? 10.477 -12.922 -6.266 1 87.06 87 LEU A N 1
ATOM 633 C CA . LEU A 1 87 ? 11.328 -11.766 -6.523 1 87.06 87 LEU A CA 1
ATOM 634 C C . LEU A 1 87 ? 12.398 -12.094 -7.562 1 87.06 87 LEU A C 1
ATOM 636 O O . LEU A 1 87 ? 12.656 -11.297 -8.461 1 87.06 87 LEU A O 1
ATOM 640 N N . GLY A 1 88 ? 12.977 -13.195 -7.477 1 80.62 88 GLY A N 1
ATOM 641 C CA . GLY A 1 88 ? 14.031 -13.633 -8.383 1 80.62 88 GLY A CA 1
ATOM 642 C C . GLY A 1 88 ? 13.5 -14.383 -9.594 1 80.62 88 GLY A C 1
ATOM 643 O O . GLY A 1 88 ? 14.172 -14.461 -10.617 1 80.62 88 GLY A O 1
ATOM 644 N N . ALA A 1 89 ? 12.375 -15 -9.305 1 74.06 89 ALA A N 1
ATOM 645 C CA . ALA A 1 89 ? 11.844 -15.883 -10.344 1 74.06 89 ALA A CA 1
ATOM 646 C C . ALA A 1 89 ? 11.531 -15.102 -11.617 1 74.06 89 ALA A C 1
ATOM 648 O O . ALA A 1 89 ? 11.781 -15.586 -12.727 1 74.06 89 ALA A O 1
ATOM 649 N N . LYS A 1 90 ? 10.953 -13.953 -11.383 1 64.62 90 LYS A N 1
ATOM 650 C CA . LYS A 1 90 ? 10.602 -13.148 -12.555 1 64.62 90 LYS A CA 1
ATOM 651 C C . LYS A 1 90 ? 11.844 -12.797 -13.367 1 64.62 90 LYS A C 1
ATOM 653 O O . LYS A 1 90 ? 11.844 -12.938 -14.594 1 64.62 90 LYS A O 1
ATOM 658 N N . VAL A 1 91 ? 12.766 -12.281 -12.602 1 62.56 91 VAL A N 1
ATOM 659 C CA . VAL A 1 91 ? 13.992 -11.906 -13.305 1 62.56 91 VAL A CA 1
ATOM 660 C C . VAL A 1 91 ? 14.609 -13.133 -13.969 1 62.56 91 VAL A C 1
ATOM 662 O O . VAL A 1 91 ? 15.07 -13.062 -15.109 1 62.56 91 VAL A O 1
ATOM 665 N N . GLU A 1 92 ? 14.625 -14.25 -13.25 1 67.88 92 GLU A N 1
ATOM 666 C CA . GLU A 1 92 ? 15.211 -15.461 -13.805 1 67.88 92 GLU A CA 1
ATOM 667 C C . GLU A 1 92 ? 14.422 -15.953 -15.016 1 67.88 92 GLU A C 1
ATOM 669 O O . GLU A 1 92 ? 15.008 -16.375 -16.016 1 67.88 92 GLU A O 1
ATOM 674 N N . ARG A 1 93 ? 13.195 -15.93 -14.914 1 66.62 93 ARG A N 1
ATOM 675 C CA . ARG A 1 93 ? 12.359 -16.344 -16.031 1 66.62 93 ARG A CA 1
ATOM 676 C C . ARG A 1 93 ? 12.609 -15.469 -17.25 1 66.62 93 ARG A C 1
ATOM 678 O O . ARG A 1 93 ? 12.711 -15.969 -18.375 1 66.62 93 ARG A O 1
ATOM 685 N N . LEU A 1 94 ? 12.547 -14.133 -16.984 1 60.84 94 LEU A N 1
ATOM 686 C CA . LEU A 1 94 ? 12.844 -13.195 -18.062 1 60.84 94 LEU A CA 1
ATOM 687 C C . LEU A 1 94 ? 14.188 -13.5 -18.703 1 60.84 94 LEU A C 1
ATOM 689 O O . LEU A 1 94 ? 14.289 -13.562 -19.938 1 60.84 94 LEU A O 1
ATOM 693 N N . GLU A 1 95 ? 15.148 -13.727 -17.859 1 63.78 95 GLU A N 1
ATOM 694 C CA . GLU A 1 95 ? 16.484 -14.016 -18.359 1 63.78 95 GLU A CA 1
ATOM 695 C C . GLU A 1 95 ? 16.516 -15.32 -19.156 1 63.78 95 GLU A C 1
ATOM 697 O O . GLU A 1 95 ? 17.219 -15.43 -20.156 1 63.78 95 GLU A O 1
ATOM 702 N N . ARG A 1 96 ? 15.797 -16.234 -18.688 1 67.94 96 ARG A N 1
ATOM 703 C CA . ARG A 1 96 ? 15.711 -17.516 -19.391 1 67.94 96 ARG A CA 1
ATOM 704 C C . ARG A 1 96 ? 15.07 -17.328 -20.766 1 67.94 96 ARG A C 1
ATOM 706 O O . ARG A 1 96 ? 15.547 -17.906 -21.766 1 67.94 96 ARG A O 1
ATOM 713 N N . HIS A 1 97 ? 14.047 -16.516 -20.781 1 70.62 97 HIS A N 1
ATOM 714 C CA . HIS A 1 97 ? 13.406 -16.25 -22.078 1 70.62 97 HIS A CA 1
ATOM 715 C C . HIS A 1 97 ? 14.344 -15.484 -23 1 70.62 97 HIS A C 1
ATOM 717 O O . HIS A 1 97 ? 14.367 -15.742 -24.219 1 70.62 97 HIS A O 1
ATOM 723 N N . LEU A 1 98 ? 15.062 -14.617 -22.422 1 67.69 98 LEU A N 1
ATOM 724 C CA . LEU A 1 98 ? 16.016 -13.828 -23.188 1 67.69 98 LEU A CA 1
ATOM 725 C C . LEU A 1 98 ? 17.172 -14.695 -23.688 1 67.69 98 LEU A C 1
ATOM 727 O O . LEU A 1 98 ? 17.719 -14.445 -24.766 1 67.69 98 LEU A O 1
ATOM 731 N N . ARG A 1 99 ? 17.469 -15.68 -23.016 1 69.94 99 ARG A N 1
ATOM 732 C CA . ARG A 1 99 ? 18.531 -16.594 -23.438 1 69.94 99 ARG A CA 1
ATOM 733 C C . ARG A 1 99 ? 18.031 -17.531 -24.531 1 69.94 99 ARG A C 1
ATOM 735 O O . ARG A 1 99 ? 18.828 -18 -25.359 1 69.94 99 ARG A O 1
ATOM 742 N N . GLU A 1 100 ? 16.844 -17.828 -24.422 1 66.19 100 GLU A N 1
ATOM 743 C CA . GLU A 1 100 ? 16.297 -18.734 -25.438 1 66.19 100 GLU A CA 1
ATOM 744 C C . GLU A 1 100 ? 16.031 -18 -26.75 1 66.19 100 GLU A C 1
ATOM 746 O O . GLU A 1 100 ? 15.898 -18.625 -27.797 1 66.19 100 GLU A O 1
ATOM 751 N N . GLU A 1 101 ? 16.094 -16.672 -26.656 1 57.38 101 GLU A N 1
ATOM 752 C CA . GLU A 1 101 ? 16 -15.969 -27.922 1 57.38 101 GLU A CA 1
ATOM 753 C C . GLU A 1 101 ? 17.391 -15.742 -28.531 1 57.38 101 GLU A C 1
ATOM 755 O O . GLU A 1 101 ? 17.578 -15.945 -29.734 1 57.38 101 GLU A O 1
ATOM 760 N N . MET B 1 1 ? -4.465 8.859 9.789 1 95.06 1 MET B N 1
ATOM 761 C CA . MET B 1 1 ? -3.896 8.406 8.523 1 95.06 1 MET B CA 1
ATOM 762 C C . MET B 1 1 ? -4.996 8.125 7.504 1 95.06 1 MET B C 1
ATOM 764 O O . MET B 1 1 ? -6.047 7.59 7.852 1 95.06 1 MET B O 1
ATOM 768 N N . LEU B 1 2 ? -4.727 8.562 6.262 1 95.88 2 LEU B N 1
ATOM 769 C CA . LEU B 1 2 ? -5.582 8.211 5.133 1 95.88 2 LEU B CA 1
ATOM 770 C C . LEU B 1 2 ? -4.945 7.113 4.289 1 95.88 2 LEU B C 1
ATOM 772 O O . LEU B 1 2 ? -3.748 7.16 4 1 95.88 2 LEU B O 1
ATOM 776 N N . VAL B 1 3 ? -5.742 6.094 3.926 1 97.88 3 VAL B N 1
ATOM 777 C CA . VAL B 1 3 ? -5.293 5.016 3.055 1 97.88 3 VAL B CA 1
ATOM 778 C C . VAL B 1 3 ? -6.27 4.844 1.896 1 97.88 3 VAL B C 1
ATOM 780 O O . VAL B 1 3 ? -7.43 4.477 2.102 1 97.88 3 VAL B O 1
ATOM 783 N N . ALA B 1 4 ? -5.832 5.195 0.698 1 97.88 4 ALA B N 1
ATOM 784 C CA . ALA B 1 4 ? -6.562 4.852 -0.52 1 97.88 4 ALA B CA 1
ATOM 785 C C . ALA B 1 4 ? -6.043 3.545 -1.115 1 97.88 4 ALA B C 1
ATOM 787 O O . ALA B 1 4 ? -4.848 3.406 -1.376 1 97.88 4 ALA B O 1
ATOM 788 N N . PHE B 1 5 ? -7 2.557 -1.339 1 98.62 5 PHE B N 1
ATOM 789 C CA . PHE B 1 5 ? -6.477 1.3 -1.862 1 98.62 5 PHE B CA 1
ATOM 790 C C . PHE B 1 5 ? -7.465 0.668 -2.838 1 98.62 5 PHE B C 1
ATOM 792 O O . PHE B 1 5 ? -8.648 1.008 -2.838 1 98.62 5 PHE B O 1
ATOM 799 N N . SER B 1 6 ? -6.902 -0.127 -3.697 1 97.94 6 SER B N 1
ATOM 800 C CA . SER B 1 6 ? -7.66 -0.987 -4.602 1 97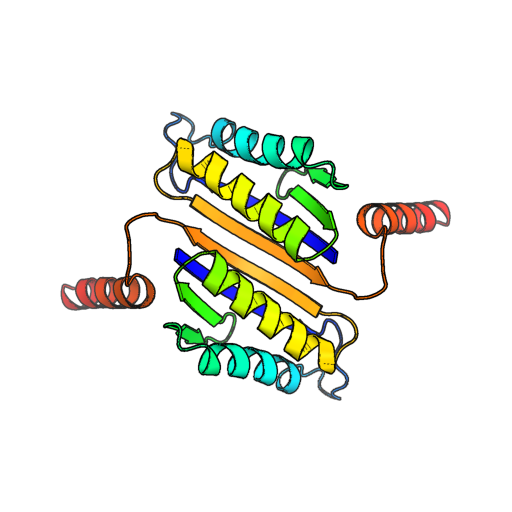.94 6 SER B CA 1
ATOM 801 C C . SER B 1 6 ? -7.156 -2.426 -4.547 1 97.94 6 SER B C 1
ATOM 803 O O . SER B 1 6 ? -5.953 -2.664 -4.453 1 97.94 6 SER B O 1
ATOM 805 N N . VAL B 1 7 ? -8.086 -3.305 -4.457 1 97.69 7 VAL B N 1
ATOM 806 C CA . VAL B 1 7 ? -7.805 -4.738 -4.48 1 97.69 7 VAL B CA 1
ATOM 807 C C . VAL B 1 7 ? -8.617 -5.406 -5.586 1 97.69 7 VAL B C 1
ATOM 809 O O . VAL B 1 7 ? -9.789 -5.094 -5.781 1 97.69 7 VAL B O 1
ATOM 812 N N . SER B 1 8 ? -7.941 -6.262 -6.316 1 96.12 8 SER B N 1
ATOM 813 C CA . SER B 1 8 ? -8.648 -6.934 -7.402 1 96.12 8 SER B CA 1
ATOM 814 C C . SER B 1 8 ? -7.98 -8.258 -7.758 1 96.12 8 SER B C 1
ATOM 816 O O . SER B 1 8 ? -6.777 -8.43 -7.547 1 96.12 8 SER B O 1
ATOM 818 N N . PRO B 1 9 ? -8.836 -9.203 -8.289 1 95.69 9 PRO B N 1
ATOM 819 C CA . PRO B 1 9 ? -8.203 -10.367 -8.906 1 95.69 9 PRO B CA 1
ATOM 820 C C . PRO B 1 9 ? -7.355 -10.008 -10.125 1 95.69 9 PRO B C 1
ATOM 822 O O . PRO B 1 9 ? -7.68 -9.062 -10.852 1 95.69 9 PRO B O 1
ATOM 825 N N . THR B 1 10 ? -6.293 -10.781 -10.32 1 92.5 10 THR B N 1
ATOM 826 C CA . THR B 1 10 ? -5.465 -10.523 -11.492 1 92.5 10 THR B CA 1
ATOM 827 C C . THR B 1 10 ? -6.09 -11.133 -12.742 1 92.5 10 THR B C 1
ATOM 829 O O . THR B 1 10 ? -5.73 -10.766 -13.859 1 92.5 10 THR B O 1
ATOM 832 N N . THR B 1 11 ? -6.926 -12.078 -12.492 1 86.19 11 THR B N 1
ATOM 833 C CA . THR B 1 11 ? -7.664 -12.68 -13.602 1 86.19 11 THR B CA 1
ATOM 834 C C . THR B 1 11 ? -9.164 -12.664 -13.32 1 86.19 11 THR B C 1
ATOM 836 O O . THR B 1 11 ? -9.586 -12.477 -12.18 1 86.19 11 THR B O 1
ATOM 839 N N . SER B 1 12 ? -9.938 -12.562 -14.375 1 82.44 12 SER B N 1
ATOM 840 C CA . SER B 1 12 ? -11.391 -12.633 -14.242 1 82.44 12 SER B CA 1
ATOM 841 C C . SER B 1 12 ? -11.953 -13.836 -14.992 1 82.44 12 SER B C 1
ATOM 843 O O . SER B 1 12 ? -11.492 -14.156 -16.094 1 82.44 12 SER B O 1
ATOM 845 N N . ASP B 1 13 ? -12.883 -14.43 -14.25 1 77.38 13 ASP B N 1
ATOM 846 C CA . ASP B 1 13 ? -13.562 -15.531 -14.922 1 77.38 13 ASP B CA 1
ATOM 847 C C . ASP B 1 13 ? -14.805 -15.031 -15.656 1 77.38 13 ASP B C 1
ATOM 849 O O . ASP B 1 13 ? -15.469 -15.797 -16.359 1 77.38 13 ASP B O 1
ATOM 853 N N . ALA B 1 14 ? -15.055 -13.883 -15.578 1 82.19 14 ALA B N 1
ATOM 854 C CA . ALA B 1 14 ? -16.234 -13.328 -16.234 1 82.19 14 ALA B CA 1
ATOM 855 C C . ALA B 1 14 ? -16 -13.164 -17.734 1 82.19 14 ALA B C 1
ATOM 857 O O . ALA B 1 14 ? -14.906 -12.805 -18.156 1 82.19 14 ALA B O 1
ATOM 858 N N . PRO B 1 15 ? -17.094 -13.438 -18.484 1 84.75 15 PRO B N 1
ATOM 859 C CA . PRO B 1 15 ? -16.953 -13.32 -19.938 1 84.75 15 PRO B CA 1
ATOM 860 C C . PRO B 1 15 ? -16.516 -11.93 -20.391 1 84.75 15 PRO B C 1
ATOM 862 O O . PRO B 1 15 ? -15.789 -11.797 -21.375 1 84.75 15 PRO B O 1
ATOM 865 N N . ASP B 1 16 ? -16.953 -10.938 -19.734 1 86.25 16 ASP B N 1
ATOM 866 C CA . ASP B 1 16 ? -16.578 -9.57 -20.109 1 86.25 16 ASP B CA 1
ATOM 867 C C . ASP B 1 16 ? -15.32 -9.125 -19.375 1 86.25 16 ASP B C 1
ATOM 869 O O . ASP B 1 16 ? -14.93 -7.957 -19.469 1 86.25 16 ASP B O 1
ATOM 873 N N . GLY B 1 17 ? -14.789 -9.945 -18.641 1 85.5 17 GLY B N 1
ATOM 874 C CA . GLY B 1 17 ? -13.562 -9.633 -17.938 1 85.5 17 GLY B CA 1
ATOM 875 C C . GLY B 1 17 ? -13.797 -8.859 -16.641 1 85.5 17 GLY B C 1
ATOM 876 O O . GLY B 1 17 ? -12.852 -8.344 -16.047 1 85.5 17 GLY B O 1
ATOM 877 N N . SER B 1 18 ? -15.016 -8.828 -16.281 1 86.94 18 SER B N 1
ATOM 878 C CA . SER B 1 18 ? -15.352 -8.039 -15.094 1 86.94 18 SER B CA 1
ATOM 879 C C . SER B 1 18 ? -14.844 -8.719 -13.82 1 86.94 18 SER B C 1
ATOM 881 O O . SER B 1 18 ? -14.906 -9.938 -13.695 1 86.94 18 SER B O 1
ATOM 883 N N . VAL B 1 19 ? -14.328 -7.809 -12.906 1 90.81 19 VAL B N 1
ATOM 884 C CA . VAL B 1 19 ? -13.891 -8.281 -11.594 1 90.81 19 VAL B CA 1
ATOM 885 C C . VAL B 1 19 ? -14.789 -7.699 -10.508 1 90.81 19 VAL B C 1
ATOM 887 O O . VAL B 1 19 ? -14.422 -7.688 -9.328 1 90.81 19 VAL B O 1
ATOM 890 N N . SER B 1 20 ? -15.898 -7.223 -10.875 1 90.38 20 SER B N 1
ATOM 891 C CA . SER B 1 20 ? -16.75 -6.43 -9.992 1 90.38 20 SER B CA 1
ATOM 892 C C . SER B 1 20 ? -17.25 -7.258 -8.82 1 90.38 20 SER B C 1
ATOM 894 O O . SER B 1 20 ? -17.344 -6.762 -7.695 1 90.38 20 SER B O 1
ATOM 896 N N . ARG B 1 21 ? -17.562 -8.477 -8.984 1 91.38 21 ARG B N 1
ATOM 897 C CA . ARG B 1 21 ? -18.062 -9.328 -7.906 1 91.38 21 ARG B CA 1
ATOM 898 C C . ARG B 1 21 ? -17 -9.539 -6.84 1 91.38 21 ARG B C 1
ATOM 900 O O . ARG B 1 21 ? -17.281 -9.453 -5.645 1 91.38 21 ARG B O 1
ATOM 907 N N . ALA B 1 22 ? -15.828 -9.828 -7.293 1 92.62 22 ALA B N 1
ATOM 908 C CA . ALA B 1 22 ? -14.719 -10.016 -6.363 1 92.62 22 ALA B CA 1
ATOM 909 C C . ALA B 1 22 ? -14.414 -8.734 -5.598 1 92.62 22 ALA B C 1
ATOM 911 O O . ALA B 1 22 ? -14.195 -8.766 -4.383 1 92.62 22 ALA B O 1
ATOM 912 N N . VAL B 1 23 ? -14.438 -7.617 -6.266 1 94.25 23 VAL B N 1
ATOM 913 C CA . VAL B 1 23 ? -14.172 -6.316 -5.672 1 94.25 23 VAL B CA 1
ATOM 914 C C . VAL B 1 23 ? -15.266 -5.969 -4.66 1 94.25 23 VAL B C 1
ATOM 916 O O . VAL B 1 23 ? -14.984 -5.387 -3.611 1 94.25 23 VAL B O 1
ATOM 919 N N . ALA B 1 24 ? -16.469 -6.348 -4.953 1 94.88 24 ALA B N 1
ATOM 920 C CA . ALA B 1 24 ? -17.578 -6.09 -4.051 1 94.88 24 ALA B CA 1
ATOM 921 C C . ALA B 1 24 ? -17.359 -6.758 -2.695 1 94.88 24 ALA B C 1
ATOM 923 O O . ALA B 1 24 ? -17.75 -6.219 -1.658 1 94.88 24 ALA B O 1
ATOM 924 N N . ARG B 1 25 ? -16.75 -7.883 -2.688 1 95.56 25 ARG B N 1
ATOM 925 C CA . ARG B 1 25 ? -16.422 -8.562 -1.438 1 95.56 25 ARG B CA 1
ATOM 926 C C . ARG B 1 25 ? -15.477 -7.715 -0.586 1 95.56 25 ARG B C 1
ATOM 928 O O . ARG B 1 25 ? -15.656 -7.613 0.63 1 95.56 25 ARG B O 1
ATOM 935 N N . ALA B 1 26 ? -14.5 -7.145 -1.23 1 96.25 26 ALA B N 1
ATOM 936 C CA . ALA B 1 26 ? -13.555 -6.27 -0.542 1 96.25 26 ALA B CA 1
ATOM 937 C C . ALA B 1 26 ? -14.258 -5.043 0.029 1 96.25 26 ALA B C 1
ATOM 939 O O . ALA B 1 26 ? -14 -4.645 1.168 1 96.25 26 ALA B O 1
ATOM 940 N N . VAL B 1 27 ? -15.125 -4.418 -0.744 1 95.88 27 VAL B N 1
ATOM 941 C CA . VAL B 1 27 ? -15.836 -3.217 -0.316 1 95.88 27 VAL B CA 1
ATOM 942 C C . VAL B 1 27 ? -16.734 -3.541 0.875 1 95.88 27 VAL B C 1
ATOM 944 O O . VAL B 1 27 ? -16.891 -2.725 1.787 1 95.88 27 VAL B O 1
ATOM 947 N N . ARG B 1 28 ? -17.281 -4.672 0.879 1 96.94 28 ARG B N 1
ATOM 948 C CA . ARG B 1 28 ? -18.109 -5.09 2.012 1 96.94 28 ARG B CA 1
ATOM 949 C C . ARG B 1 28 ? -17.281 -5.145 3.295 1 96.94 28 ARG B C 1
ATOM 951 O O . ARG B 1 28 ? -17.75 -4.75 4.359 1 96.94 28 ARG B O 1
ATOM 958 N N . VAL B 1 29 ? -16.094 -5.691 3.199 1 97.62 29 VAL B N 1
ATOM 959 C CA . VAL B 1 29 ? -15.188 -5.73 4.336 1 97.62 29 VAL B CA 1
ATOM 960 C C . VAL B 1 29 ? -14.992 -4.324 4.895 1 97.62 29 VAL B C 1
ATOM 962 O O . VAL B 1 29 ? -15.031 -4.121 6.113 1 97.62 29 VAL B O 1
ATOM 965 N N . VAL B 1 30 ? -14.781 -3.369 4.035 1 97.38 30 VAL B N 1
ATOM 966 C CA . VAL B 1 30 ? -14.555 -1.982 4.43 1 97.38 30 VAL B CA 1
ATOM 967 C C . VAL B 1 30 ? -15.797 -1.441 5.141 1 97.38 30 VAL B C 1
ATOM 969 O O . VAL B 1 30 ? -15.688 -0.847 6.219 1 97.38 30 VAL B O 1
ATOM 972 N N . ARG B 1 31 ? -16.953 -1.68 4.605 1 95.69 31 ARG B N 1
ATOM 973 C CA . ARG B 1 31 ? -18.203 -1.184 5.176 1 95.69 31 ARG B CA 1
ATOM 974 C C . ARG B 1 31 ? -18.453 -1.783 6.555 1 95.69 31 ARG B C 1
ATOM 976 O O . ARG B 1 31 ? -18.891 -1.085 7.469 1 95.69 31 ARG B O 1
ATOM 983 N N . ASP B 1 32 ? -18.094 -3.004 6.711 1 97.38 32 ASP B N 1
ATOM 984 C CA . ASP B 1 32 ? -18.328 -3.713 7.965 1 97.38 32 ASP B CA 1
ATOM 985 C C . ASP B 1 32 ? -17.312 -3.289 9.023 1 97.38 32 ASP B C 1
ATOM 987 O O . ASP B 1 32 ? -17.516 -3.535 10.219 1 97.38 32 ASP B O 1
ATOM 991 N N . SER B 1 33 ? -16.188 -2.742 8.602 1 96.5 33 SER B N 1
ATOM 992 C CA . SER B 1 33 ? -15.125 -2.363 9.516 1 96.5 33 SER B CA 1
ATOM 993 C C . SER B 1 33 ? -15.555 -1.229 10.438 1 96.5 33 SER B C 1
ATOM 995 O O . SER B 1 33 ? -15.016 -1.077 11.539 1 96.5 33 SER B O 1
ATOM 997 N N . GLY B 1 34 ? -16.453 -0.289 9.891 1 95.62 34 GLY B N 1
ATOM 998 C CA . GLY B 1 34 ? -16.906 0.863 10.656 1 95.62 34 GLY B CA 1
ATOM 999 C C . GLY B 1 34 ? -15.984 2.061 10.531 1 95.62 34 GLY B C 1
ATOM 1000 O O . GLY B 1 34 ? -16.266 3.129 11.078 1 95.62 34 GLY B O 1
ATOM 1001 N N . LEU B 1 35 ? -14.867 1.889 9.953 1 95.75 35 LEU B N 1
ATOM 1002 C CA . LEU B 1 35 ? -13.977 3.025 9.727 1 95.75 35 LEU B CA 1
ATOM 1003 C C . LEU B 1 35 ? -14.617 4.039 8.789 1 95.75 35 LEU B C 1
ATOM 1005 O O . LEU B 1 35 ? -15.328 3.662 7.855 1 95.75 35 LEU B O 1
ATOM 1009 N N . PRO B 1 36 ? -14.391 5.375 9.055 1 94.62 36 PRO B N 1
ATOM 1010 C CA . PRO B 1 36 ? -14.758 6.316 8 1 94.62 36 PRO B CA 1
ATOM 1011 C C . PRO B 1 36 ? -14.172 5.934 6.641 1 94.62 36 PRO B C 1
ATOM 1013 O O . PRO B 1 36 ? -12.992 5.578 6.547 1 94.62 36 PRO B O 1
ATOM 1016 N N . HIS B 1 37 ? -15.062 5.918 5.594 1 95.31 37 HIS B N 1
ATOM 1017 C CA . HIS B 1 37 ? -14.57 5.477 4.293 1 95.31 37 HIS B CA 1
ATOM 1018 C C . HIS B 1 37 ? -15.352 6.125 3.158 1 95.31 37 HIS B C 1
ATOM 1020 O O . HIS B 1 37 ? -16.438 6.676 3.379 1 95.31 37 HIS B O 1
ATOM 1026 N N . GLU B 1 38 ? -14.695 6.145 1.985 1 94.19 38 GLU B N 1
ATOM 1027 C CA . GLU B 1 38 ? -15.281 6.566 0.717 1 94.19 38 GLU B CA 1
ATOM 1028 C C . GLU B 1 38 ? -14.773 5.707 -0.438 1 94.19 38 GLU B C 1
ATOM 1030 O O . GLU B 1 38 ? -13.57 5.457 -0.554 1 94.19 38 GLU B O 1
ATOM 1035 N N . THR B 1 39 ? -15.773 5.234 -1.25 1 93.5 39 THR B N 1
ATOM 1036 C CA . THR B 1 39 ? -15.422 4.434 -2.418 1 93.5 39 THR B CA 1
ATOM 1037 C C . THR B 1 39 ? -15.672 5.219 -3.705 1 93.5 39 THR B C 1
ATOM 1039 O O . THR B 1 39 ? -16.719 5.855 -3.859 1 93.5 39 THR B O 1
ATOM 1042 N N . THR B 1 40 ? -14.68 5.211 -4.555 1 92.44 40 THR B N 1
ATOM 1043 C CA . THR B 1 40 ? -14.781 5.812 -5.879 1 92.44 40 THR B CA 1
ATOM 1044 C C . THR B 1 40 ? -14.547 4.766 -6.965 1 92.44 40 THR B C 1
ATOM 1046 O O . THR B 1 40 ? -14.477 3.57 -6.676 1 92.44 40 THR B O 1
ATOM 1049 N N . SER B 1 41 ? -14.508 5.258 -8.234 1 90.88 41 SER B N 1
ATOM 1050 C CA . SER B 1 41 ? -14.328 4.344 -9.359 1 90.88 41 SER B CA 1
ATOM 1051 C C . SER B 1 41 ? -12.953 3.686 -9.328 1 90.88 41 SER B C 1
ATOM 1053 O O . SER B 1 41 ? -12.727 2.666 -9.984 1 90.88 41 SER B O 1
ATOM 1055 N N . MET B 1 42 ? -12.047 4.211 -8.523 1 91.94 42 MET B N 1
ATOM 1056 C CA . MET B 1 42 ? -10.672 3.738 -8.625 1 91.94 42 MET B CA 1
ATOM 1057 C C . MET B 1 42 ? -10.172 3.209 -7.285 1 91.94 42 MET B C 1
ATOM 1059 O O . MET B 1 42 ? -9.422 2.23 -7.238 1 91.94 42 MET B O 1
ATOM 1063 N N . PHE B 1 43 ? -10.57 3.84 -6.223 1 96.31 43 PHE B N 1
ATOM 1064 C CA . PHE B 1 43 ? -10.047 3.486 -4.91 1 96.31 43 PHE B CA 1
ATOM 1065 C C . PHE B 1 43 ? -11.156 3.504 -3.861 1 96.31 43 PHE B C 1
ATOM 1067 O O . PHE B 1 43 ? -12.203 4.121 -4.066 1 96.31 43 PHE B O 1
ATOM 1074 N N . THR B 1 44 ? -10.969 2.771 -2.857 1 96.06 44 THR B N 1
ATOM 1075 C CA . THR B 1 44 ? -11.633 2.975 -1.574 1 96.06 44 THR B CA 1
ATOM 1076 C C . THR B 1 44 ? -10.672 3.602 -0.565 1 96.06 44 THR B C 1
ATOM 1078 O O . THR B 1 44 ? -9.562 3.107 -0.365 1 96.06 44 THR B O 1
ATOM 1081 N N . THR B 1 45 ? -11.078 4.723 0.02 1 96.88 45 THR B N 1
ATOM 1082 C CA . THR B 1 45 ? -10.266 5.41 1.02 1 96.88 45 THR B CA 1
ATOM 1083 C C . THR B 1 45 ? -10.828 5.176 2.422 1 96.88 45 THR B C 1
ATOM 1085 O O . THR B 1 45 ? -12.039 5.238 2.631 1 96.88 45 THR B O 1
ATOM 1088 N N . ILE B 1 46 ? -9.906 4.816 3.326 1 97.19 46 ILE B N 1
ATOM 1089 C CA . ILE B 1 46 ? -10.297 4.652 4.723 1 97.19 46 ILE B CA 1
ATOM 1090 C C . ILE B 1 46 ? -9.406 5.527 5.609 1 97.19 46 ILE B C 1
ATOM 1092 O 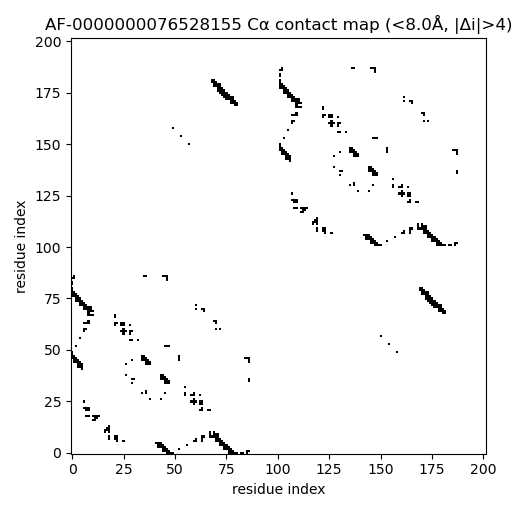O . ILE B 1 46 ? -8.312 5.918 5.207 1 97.19 46 ILE B O 1
ATOM 1096 N N . GLU B 1 47 ? -9.961 5.887 6.727 1 96.94 47 GLU B N 1
ATOM 1097 C CA . GLU B 1 47 ? -9.227 6.688 7.699 1 96.94 47 GLU B CA 1
ATOM 1098 C C . GLU B 1 47 ? -9.156 5.984 9.055 1 96.94 47 GLU B C 1
ATOM 1100 O O . GLU B 1 47 ? -10.156 5.445 9.531 1 96.94 47 GLU B O 1
ATOM 1105 N N . GLY B 1 48 ? -8.008 5.984 9.656 1 96.12 48 GLY B N 1
ATOM 1106 C CA . GLY B 1 48 ? -7.797 5.363 10.953 1 96.12 48 GLY B CA 1
ATOM 1107 C C . GLY B 1 48 ? -6.328 5.172 11.289 1 96.12 48 GLY B C 1
ATOM 1108 O O . GLY B 1 48 ? -5.457 5.738 10.633 1 96.12 48 GLY B O 1
ATOM 1109 N N . GLY B 1 49 ? -6.062 4.441 12.352 1 95.88 49 GLY B N 1
ATOM 1110 C CA . GLY B 1 49 ? -4.691 4.09 12.68 1 95.88 49 GLY B CA 1
ATOM 1111 C C . GLY B 1 49 ? -4.098 3.061 11.742 1 95.88 49 GLY B C 1
ATOM 1112 O O . GLY B 1 49 ? -4.828 2.381 11.016 1 95.88 49 GLY B O 1
ATOM 1113 N N . TRP B 1 50 ? -2.76 2.955 11.781 1 96 50 TRP B N 1
ATOM 1114 C CA . TRP B 1 50 ? -2.037 2.057 10.883 1 96 50 TRP B CA 1
ATOM 1115 C C . TRP B 1 50 ? -2.555 0.628 11.016 1 96 50 TRP B C 1
ATOM 1117 O O . TRP B 1 50 ? -2.951 0.011 10.023 1 96 50 TRP B O 1
ATOM 1127 N N . ASP B 1 51 ? -2.504 0.154 12.219 1 96.31 51 ASP B N 1
ATOM 1128 C CA . ASP B 1 51 ? -2.84 -1.252 12.414 1 96.31 51 ASP B CA 1
ATOM 1129 C C . ASP B 1 51 ? -4.285 -1.534 12.008 1 96.31 51 ASP B C 1
ATOM 1131 O O . ASP B 1 51 ? -4.574 -2.572 11.406 1 96.31 51 ASP B O 1
ATOM 1135 N N . GLU B 1 52 ? -5.191 -0.641 12.383 1 96.75 52 GLU B N 1
ATOM 1136 C CA . GLU B 1 52 ? -6.594 -0.804 12 1 96.75 52 GLU B CA 1
ATOM 1137 C C . GLU B 1 52 ? -6.754 -0.811 10.484 1 96.75 52 GLU B C 1
ATOM 1139 O O . GLU B 1 52 ? -7.438 -1.678 9.938 1 96.75 52 GLU B O 1
ATOM 1144 N N . CYS B 1 53 ? -6.145 0.169 9.852 1 98 53 CYS B N 1
ATOM 1145 C CA . CYS B 1 53 ? -6.266 0.284 8.406 1 98 53 CYS B CA 1
ATOM 1146 C C . CYS B 1 53 ? -5.66 -0.927 7.707 1 98 53 CYS B C 1
ATOM 1148 O O . CYS B 1 53 ? -6.273 -1.504 6.809 1 98 53 CYS B O 1
ATOM 1150 N N . MET B 1 54 ? -4.48 -1.354 8.156 1 98.19 54 MET B N 1
ATOM 1151 C CA . MET B 1 54 ? -3.818 -2.465 7.477 1 98.19 54 MET B CA 1
ATOM 1152 C C . MET B 1 54 ? -4.551 -3.777 7.742 1 98.19 54 MET B C 1
ATOM 1154 O O . MET B 1 54 ? -4.562 -4.668 6.891 1 98.19 54 MET B O 1
ATOM 1158 N N . ALA B 1 55 ? -5.16 -3.908 8.891 1 98.19 55 ALA B N 1
ATOM 1159 C CA . ALA B 1 55 ? -5.992 -5.078 9.156 1 98.19 55 ALA B CA 1
ATOM 1160 C C . ALA B 1 55 ? -7.164 -5.145 8.18 1 98.19 55 ALA B C 1
ATOM 1162 O O . ALA B 1 55 ? -7.504 -6.223 7.684 1 98.19 55 ALA B O 1
ATOM 1163 N N . VAL B 1 56 ? -7.832 -3.986 7.973 1 98.5 56 VAL B N 1
ATOM 1164 C CA . VAL B 1 56 ? -8.953 -3.939 7.043 1 98.5 56 VAL B CA 1
ATOM 1165 C C . VAL B 1 56 ? -8.477 -4.27 5.633 1 98.5 56 VAL B C 1
ATOM 1167 O O . VAL B 1 56 ? -9.125 -5.027 4.91 1 98.5 56 VAL B O 1
ATOM 1170 N N . VAL B 1 57 ? -7.324 -3.719 5.199 1 98.69 57 VAL B N 1
ATOM 1171 C CA . VAL B 1 57 ? -6.77 -3.99 3.875 1 98.69 57 VAL B CA 1
ATOM 1172 C C . VAL B 1 57 ? -6.461 -5.48 3.74 1 98.69 57 VAL B C 1
ATOM 1174 O O . VAL B 1 57 ? -6.766 -6.094 2.715 1 98.69 57 VAL B O 1
ATOM 1177 N N . LYS B 1 58 ? -5.875 -6 4.773 1 98.5 58 LYS B N 1
ATOM 1178 C CA . LYS B 1 58 ? -5.586 -7.43 4.781 1 98.5 5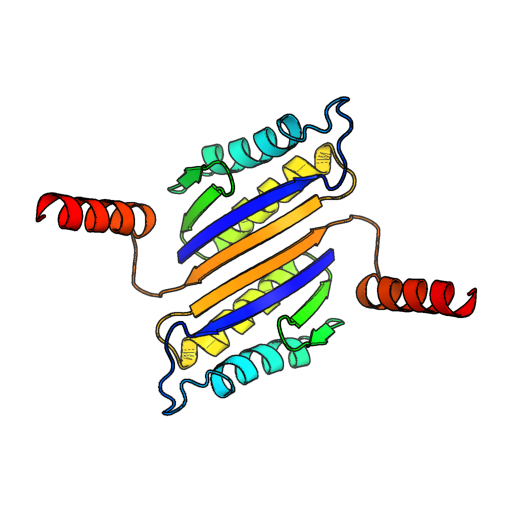8 LYS B CA 1
ATOM 1179 C C . LYS B 1 58 ? -6.863 -8.25 4.586 1 98.5 58 LYS B C 1
ATOM 1181 O O . LYS B 1 58 ? -6.914 -9.133 3.73 1 98.5 58 LYS B O 1
ATOM 1186 N N . ALA B 1 59 ? -7.84 -7.949 5.379 1 98.56 59 ALA B N 1
ATOM 1187 C CA . ALA B 1 59 ? -9.109 -8.664 5.305 1 98.56 59 ALA B CA 1
ATOM 1188 C C . ALA B 1 59 ? -9.734 -8.531 3.918 1 98.56 59 ALA B C 1
ATOM 1190 O O . ALA B 1 59 ? -10.336 -9.477 3.404 1 98.56 59 ALA B O 1
ATOM 1191 N N . ALA B 1 60 ? -9.672 -7.359 3.342 1 98.19 60 ALA B N 1
ATOM 1192 C CA . ALA B 1 60 ? -10.18 -7.133 1.993 1 98.19 60 ALA B CA 1
ATOM 1193 C C . ALA B 1 60 ? -9.469 -8.016 0.978 1 98.19 60 ALA B C 1
ATOM 1195 O O . ALA B 1 60 ? -10.102 -8.617 0.109 1 98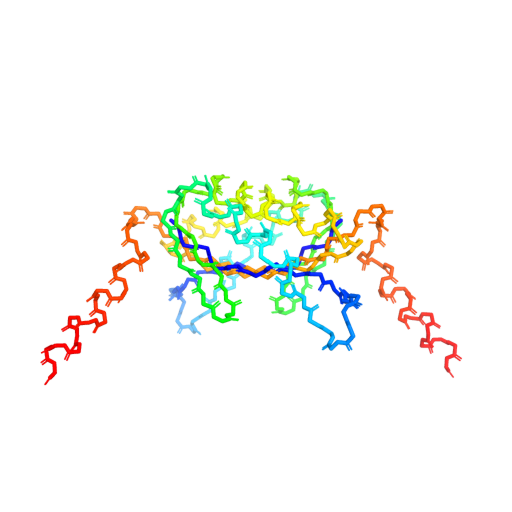.19 60 ALA B O 1
ATOM 1196 N N . CYS B 1 61 ? -8.141 -8.07 1.069 1 98.25 61 CYS B N 1
ATOM 1197 C CA . CYS B 1 61 ? -7.367 -8.922 0.179 1 98.25 61 CYS B CA 1
ATOM 1198 C C . CYS B 1 61 ? -7.773 -10.383 0.336 1 98.25 61 CYS B C 1
ATOM 1200 O O . CYS B 1 61 ? -7.906 -11.109 -0.654 1 98.25 61 CYS B O 1
ATOM 1202 N N . GLU B 1 62 ? -7.953 -10.789 1.565 1 97.88 62 GLU B N 1
ATOM 1203 C CA . GLU B 1 62 ? -8.344 -12.172 1.847 1 97.88 62 GLU B CA 1
ATOM 1204 C C . GLU B 1 62 ? -9.711 -12.484 1.251 1 97.88 62 GLU B C 1
ATOM 1206 O O . GLU B 1 62 ? -9.938 -13.594 0.749 1 97.88 62 GLU B O 1
ATOM 1211 N N . ALA B 1 63 ? -10.625 -11.531 1.31 1 97.19 63 ALA B N 1
ATOM 1212 C CA . ALA B 1 63 ? -11.953 -11.719 0.737 1 97.19 63 ALA B CA 1
ATOM 1213 C C . ALA B 1 63 ? -11.875 -11.977 -0.765 1 97.19 63 ALA B C 1
ATOM 1215 O O . ALA B 1 63 ? -12.57 -12.844 -1.292 1 97.19 63 ALA B O 1
ATOM 1216 N N . VAL B 1 64 ? -11.047 -11.203 -1.46 1 96.5 64 VAL B N 1
ATOM 1217 C CA . VAL B 1 64 ? -10.883 -11.383 -2.898 1 96.5 64 VAL B CA 1
ATOM 1218 C C . VAL B 1 64 ? -10.188 -12.719 -3.178 1 96.5 64 VAL B C 1
ATOM 1220 O O . VAL B 1 64 ? -10.539 -13.414 -4.133 1 96.5 64 VAL B O 1
ATOM 1223 N N . ALA B 1 65 ? -9.273 -13.094 -2.285 1 95.62 65 ALA B N 1
ATOM 1224 C CA . ALA B 1 65 ? -8.492 -14.32 -2.461 1 95.62 65 ALA B CA 1
ATOM 1225 C C . ALA B 1 65 ? -9.375 -15.555 -2.346 1 95.62 65 ALA B C 1
ATOM 1227 O O . ALA B 1 65 ? -9 -16.641 -2.787 1 95.62 65 ALA B O 1
ATOM 1228 N N . GLU B 1 66 ? -10.52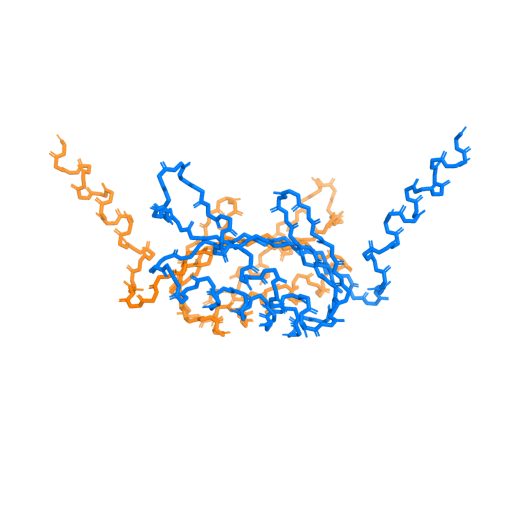3 -15.469 -1.732 1 94.88 66 GLU B N 1
ATOM 1229 C CA . GLU B 1 66 ? -11.453 -16.578 -1.609 1 94.88 66 GLU B CA 1
ATOM 1230 C C . GLU B 1 66 ? -12 -17 -2.973 1 94.88 66 GLU B C 1
ATOM 1232 O O . GLU B 1 66 ? -12.438 -18.141 -3.148 1 94.88 66 GLU B O 1
ATOM 1237 N N . VAL B 1 67 ? -11.945 -16.109 -3.961 1 93.12 67 VAL B N 1
ATOM 1238 C CA . VAL B 1 67 ? -12.578 -16.422 -5.238 1 93.12 67 VAL B CA 1
ATOM 1239 C C . VAL B 1 67 ? -11.57 -16.234 -6.371 1 93.12 67 VAL B C 1
ATOM 1241 O O . VAL B 1 67 ? -11.945 -16.219 -7.547 1 93.12 67 VAL B O 1
ATOM 1244 N N . SER B 1 68 ? -10.367 -15.953 -6.055 1 93.38 68 SER B N 1
ATOM 1245 C CA . SER B 1 68 ? -9.312 -15.766 -7.047 1 93.38 68 SER B CA 1
ATOM 1246 C C . SER B 1 68 ? -7.98 -16.312 -6.543 1 93.38 68 SER B C 1
ATOM 1248 O O . SER B 1 68 ? -7.617 -16.109 -5.383 1 93.38 68 SER B O 1
ATOM 1250 N N . PRO B 1 69 ? -7.246 -16.906 -7.363 1 92.88 69 PRO B N 1
ATOM 1251 C CA . PRO B 1 69 ? -5.961 -17.469 -6.938 1 92.88 69 PRO B CA 1
ATOM 1252 C C . PRO B 1 69 ? -4.875 -16.406 -6.797 1 92.88 69 PRO B C 1
ATOM 1254 O O . PRO B 1 69 ? -3.822 -16.672 -6.207 1 92.88 69 PRO B O 1
ATOM 1257 N N . ARG B 1 70 ? -5.098 -15.312 -7.414 1 95.38 70 ARG B N 1
ATOM 1258 C CA . ARG B 1 70 ? -4.09 -14.258 -7.41 1 95.38 70 ARG B CA 1
ATOM 1259 C C . ARG B 1 70 ? -4.734 -12.883 -7.262 1 95.38 70 ARG B C 1
ATOM 1261 O O . ARG B 1 70 ? -5.703 -12.57 -7.953 1 95.38 70 ARG B O 1
ATOM 1268 N N . VAL B 1 71 ? -4.164 -12.062 -6.266 1 96.69 71 VAL B N 1
ATOM 1269 C CA . VAL B 1 71 ? -4.758 -10.781 -5.906 1 96.69 71 VAL B CA 1
ATOM 1270 C C . VAL B 1 71 ? -3.732 -9.664 -6.094 1 96.69 71 VAL B C 1
ATOM 1272 O O . VAL B 1 71 ? -2.564 -9.82 -5.727 1 96.69 71 VAL B O 1
ATOM 1275 N N . ALA B 1 72 ? -4.145 -8.617 -6.715 1 97.88 72 ALA B N 1
ATOM 1276 C CA . ALA B 1 72 ? -3.357 -7.395 -6.828 1 97.88 72 ALA B CA 1
ATOM 1277 C C . ALA B 1 72 ? -3.861 -6.328 -5.859 1 97.88 72 ALA B C 1
ATOM 1279 O O . ALA B 1 72 ? -5.07 -6.164 -5.68 1 97.88 72 ALA B O 1
ATOM 1280 N N . LEU B 1 73 ? -2.895 -5.691 -5.156 1 98.44 73 LEU B N 1
ATOM 1281 C CA . LEU B 1 73 ? -3.178 -4.59 -4.242 1 98.44 73 LEU B CA 1
ATOM 1282 C C . LEU B 1 73 ? -2.396 -3.342 -4.637 1 98.44 73 LEU B C 1
ATOM 1284 O O . LEU B 1 73 ? -1.193 -3.414 -4.895 1 98.44 73 LEU B O 1
ATOM 1288 N N . VAL B 1 74 ? -3.088 -2.25 -4.75 1 98.31 74 VAL B N 1
ATOM 1289 C CA . VAL B 1 74 ? -2.465 -0.934 -4.836 1 98.31 74 VAL B CA 1
ATOM 1290 C C . VAL B 1 74 ? -2.939 -0.061 -3.676 1 98.31 74 VAL B C 1
ATOM 1292 O O . VAL B 1 74 ? -4.125 -0.055 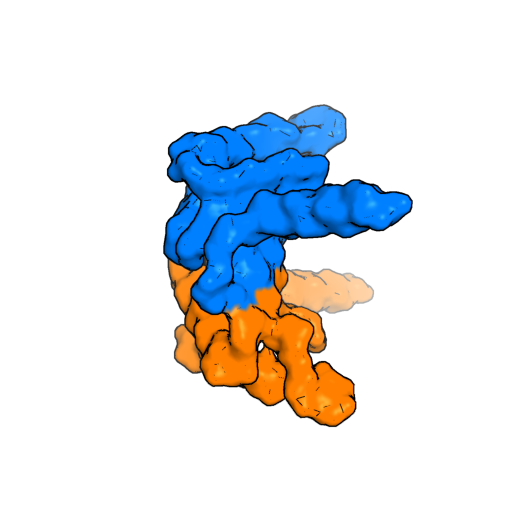-3.34 1 98.31 74 VAL B O 1
ATOM 1295 N N . LEU B 1 75 ? -1.969 0.617 -3.102 1 98.38 75 LEU B N 1
ATOM 1296 C CA . LEU B 1 75 ? -2.297 1.421 -1.93 1 98.38 75 LEU B CA 1
ATOM 1297 C C . LEU B 1 75 ? -1.484 2.711 -1.91 1 98.38 75 LEU B C 1
ATOM 1299 O O . LEU B 1 75 ? -0.292 2.705 -2.225 1 98.38 75 LEU B O 1
ATOM 1303 N N . LYS B 1 76 ? -2.203 3.811 -1.62 1 97.69 76 LYS B N 1
ATOM 1304 C CA . LYS B 1 76 ? -1.578 5.086 -1.281 1 97.69 76 LYS B CA 1
ATOM 1305 C C . LYS B 1 76 ? -1.977 5.539 0.121 1 97.69 76 LYS B C 1
ATOM 1307 O O . LYS B 1 76 ? -3.152 5.473 0.488 1 97.69 76 LYS B O 1
ATOM 1312 N N . ALA B 1 77 ? -0.973 5.969 0.82 1 97.94 77 ALA B N 1
ATOM 1313 C CA . ALA B 1 77 ? -1.288 6.445 2.162 1 97.94 77 ALA B CA 1
ATOM 1314 C C . ALA B 1 77 ? -0.662 7.812 2.418 1 97.94 77 ALA B C 1
ATOM 1316 O O . ALA B 1 77 ? 0.431 8.102 1.926 1 97.94 77 ALA B O 1
ATOM 1317 N N . ASP B 1 78 ? -1.382 8.641 3.084 1 96.12 78 ASP B N 1
ATOM 1318 C CA . ASP B 1 78 ? -0.927 9.906 3.641 1 96.12 78 ASP B CA 1
ATOM 1319 C C . ASP B 1 78 ? -0.886 9.852 5.164 1 96.12 78 ASP B C 1
ATOM 1321 O O . ASP B 1 78 ? -1.929 9.75 5.816 1 96.12 78 ASP B O 1
ATOM 1325 N N . ILE B 1 79 ? 0.274 9.867 5.68 1 96.19 79 ILE B N 1
ATOM 1326 C CA . ILE B 1 79 ? 0.51 9.695 7.105 1 96.19 79 ILE B CA 1
ATOM 1327 C C . ILE B 1 79 ? 0.918 11.031 7.727 1 96.19 79 ILE B C 1
ATOM 1329 O O . ILE B 1 79 ? 1.996 11.555 7.434 1 96.19 79 ILE B O 1
ATOM 1333 N N . ARG B 1 80 ? 0.113 11.523 8.555 1 93.56 80 ARG B N 1
ATOM 1334 C CA . ARG B 1 80 ? 0.315 12.805 9.219 1 93.56 80 ARG B CA 1
ATOM 1335 C C . ARG B 1 80 ? -0.102 12.727 10.688 1 93.56 80 ARG B C 1
ATOM 1337 O O . ARG B 1 80 ? -1.23 13.078 11.039 1 93.56 80 ARG B O 1
ATOM 1344 N N . PRO B 1 81 ? 0.891 12.305 11.492 1 89.06 81 PRO B N 1
ATOM 1345 C CA . PRO B 1 81 ? 0.548 12.172 12.906 1 89.06 81 PRO B CA 1
ATOM 1346 C C . PRO B 1 81 ? -0.091 13.438 13.477 1 89.06 81 PRO B C 1
ATOM 1348 O O . PRO B 1 81 ? 0.332 14.547 13.156 1 89.06 81 PRO B O 1
ATOM 1351 N N . GLY B 1 82 ? -1.166 13.242 14.25 1 86.62 82 GLY B N 1
ATOM 1352 C CA . GLY B 1 82 ? -1.794 14.375 14.922 1 86.62 82 GLY B CA 1
ATOM 1353 C C . GLY B 1 82 ? -2.953 14.961 14.141 1 86.62 82 GLY B C 1
ATOM 1354 O O . GLY B 1 82 ? -3.65 15.852 14.633 1 86.62 82 GLY B O 1
ATOM 1355 N N . TRP B 1 83 ? -3.172 14.555 12.938 1 86.56 83 TRP B N 1
ATOM 1356 C CA . TRP B 1 83 ? -4.246 15.07 12.094 1 86.56 83 TRP B CA 1
ATOM 1357 C C . TRP B 1 83 ? -5.336 14.023 11.898 1 86.56 83 TRP B C 1
ATOM 1359 O O . TRP B 1 83 ? -5.062 12.914 11.43 1 86.56 83 TRP B O 1
ATOM 1369 N N . GLU B 1 84 ? -6.504 14.297 12.375 1 87.81 84 GLU B N 1
ATOM 1370 C CA . GLU B 1 84 ? -7.641 13.391 12.234 1 87.81 84 GLU B CA 1
ATOM 1371 C C . GLU B 1 84 ? -8.766 14.039 11.43 1 87.81 84 GLU B C 1
ATOM 1373 O O . GLU B 1 84 ? -8.758 15.242 11.195 1 87.81 84 GLU B O 1
ATOM 1378 N N . GLY B 1 85 ? -9.688 13.188 11.008 1 88.25 85 GLY B N 1
ATOM 1379 C CA . GLY B 1 85 ? -10.844 13.688 10.281 1 88.25 85 GLY B CA 1
ATOM 1380 C C . GLY B 1 85 ? -10.492 14.266 8.922 1 88.25 85 GLY B C 1
ATOM 1381 O O . GLY B 1 85 ? -11.086 15.258 8.492 1 88.25 85 GLY B O 1
ATOM 1382 N N . GLN B 1 86 ? -9.484 13.688 8.312 1 85.88 86 GLN B N 1
ATOM 1383 C CA . GLN B 1 86 ? -8.945 14.281 7.086 1 85.88 86 GLN B CA 1
A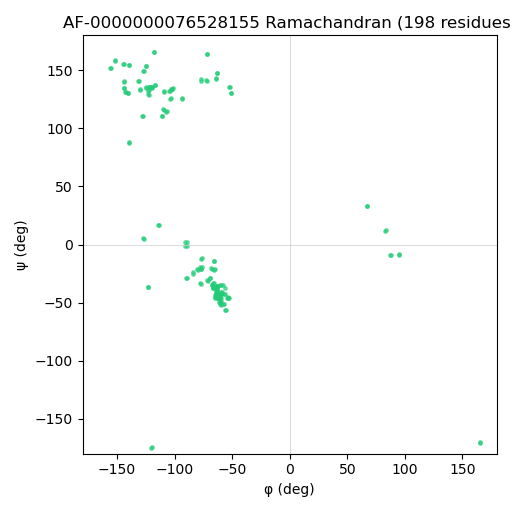TOM 1384 C C . GLN B 1 86 ? -9.758 13.844 5.867 1 85.88 86 GLN B C 1
ATOM 1386 O O . GLN B 1 86 ? -9.75 14.523 4.836 1 85.88 86 GLN B O 1
ATOM 1391 N N . LEU B 1 87 ? -10.398 12.758 5.973 1 87.25 87 LEU B N 1
ATOM 1392 C CA . LEU B 1 87 ? -11.211 12.281 4.863 1 87.25 87 LEU B CA 1
ATOM 1393 C C . LEU B 1 87 ? -12.258 13.32 4.469 1 87.25 87 LEU B C 1
ATOM 1395 O O . LEU B 1 87 ? -12.477 13.57 3.279 1 87.25 87 LEU B O 1
ATOM 1399 N N . GLY B 1 88 ? -12.859 13.914 5.371 1 80.75 88 GLY B N 1
ATOM 1400 C CA . GLY B 1 88 ? -13.883 14.922 5.145 1 80.75 88 GLY B CA 1
ATOM 1401 C C . GLY B 1 88 ? -13.328 16.328 5.027 1 80.75 88 GLY B C 1
ATOM 1402 O O . GLY B 1 88 ? -13.977 17.219 4.461 1 80.75 88 GLY B O 1
ATOM 1403 N N . ALA B 1 89 ? -12.203 16.453 5.723 1 74.25 89 ALA B N 1
ATOM 1404 C CA . ALA B 1 89 ? -11.656 17.812 5.816 1 74.25 89 ALA B CA 1
ATOM 1405 C C . ALA B 1 89 ? -11.289 18.344 4.438 1 74.25 89 ALA B C 1
ATOM 1407 O O . ALA B 1 89 ? -11.5 19.531 4.152 1 74.25 89 ALA B O 1
ATOM 1408 N N . LYS B 1 90 ? -10.727 17.469 3.66 1 64.62 90 LYS B N 1
ATOM 1409 C CA . LYS B 1 90 ? -10.336 17.891 2.324 1 64.62 90 LYS B CA 1
ATOM 1410 C C . LYS B 1 90 ? -11.547 18.375 1.523 1 64.62 90 LYS B C 1
ATOM 1412 O O . LYS B 1 90 ? -11.5 19.438 0.899 1 64.62 90 LYS B O 1
ATOM 1417 N N . VAL B 1 91 ? -12.492 17.469 1.556 1 62.75 91 VAL B N 1
ATOM 1418 C CA . VAL B 1 91 ? -13.688 17.844 0.808 1 62.75 91 VAL B CA 1
ATOM 1419 C C . VAL B 1 91 ? -14.273 19.125 1.379 1 62.75 91 VAL B C 1
ATOM 1421 O O . VAL B 1 91 ? -14.688 20.016 0.627 1 62.75 91 VAL B O 1
ATOM 1424 N N . GLU B 1 92 ? -14.312 19.234 2.699 1 68.5 92 GLU B N 1
ATOM 1425 C CA . GLU B 1 92 ? -14.867 20.438 3.326 1 68.5 92 GLU B CA 1
ATOM 1426 C C . GLU B 1 92 ? -14.039 21.672 3 1 68.5 92 GLU B C 1
ATOM 1428 O O . GLU B 1 92 ? -14.586 22.734 2.713 1 68.5 92 GLU B O 1
ATOM 1433 N N . ARG B 1 93 ? -12.82 21.516 3.062 1 67 93 ARG B N 1
ATOM 1434 C CA . ARG B 1 93 ? -11.938 22.641 2.736 1 67 93 ARG B CA 1
ATOM 1435 C C . ARG B 1 93 ? -12.141 23.094 1.292 1 67 93 ARG B C 1
ATOM 1437 O O . ARG B 1 93 ? -12.203 24.281 1.014 1 67 93 ARG B O 1
ATOM 1444 N N . LEU B 1 94 ? -12.102 22.078 0.38 1 61.06 94 LEU B N 1
ATOM 1445 C CA . LEU B 1 94 ? -12.352 22.375 -1.026 1 61.06 94 LEU B CA 1
ATOM 1446 C C . LEU B 1 94 ? -13.672 23.125 -1.195 1 61.06 94 LEU B C 1
ATOM 1448 O O . LEU B 1 94 ? -13.734 24.141 -1.886 1 61.06 94 LEU B O 1
ATOM 1452 N N . GLU B 1 95 ? -14.664 22.609 -0.506 1 64.38 95 GLU B N 1
ATOM 1453 C CA . GLU B 1 95 ? -15.984 23.234 -0.601 1 64.38 95 GLU B CA 1
ATOM 1454 C C . GLU B 1 95 ? -15.969 24.656 -0.047 1 64.38 95 GLU B C 1
ATOM 1456 O O . GLU B 1 95 ? -16.641 25.531 -0.582 1 64.38 95 GLU B O 1
ATOM 1461 N N . ARG B 1 96 ? -15.266 24.828 0.98 1 68.19 96 ARG B N 1
ATOM 1462 C CA . ARG B 1 96 ? -15.141 26.156 1.57 1 68.19 96 ARG B CA 1
ATOM 1463 C C . ARG B 1 96 ? -14.453 27.109 0.608 1 68.19 96 ARG B C 1
ATOM 1465 O O . ARG B 1 96 ? -14.891 28.266 0.454 1 68.19 96 ARG B O 1
ATOM 1472 N N . HIS B 1 97 ? -13.43 26.609 -0.045 1 71 97 HIS B N 1
ATOM 1473 C CA . HIS B 1 97 ? -12.75 27.438 -1.021 1 71 97 HIS B CA 1
ATOM 1474 C C . HIS B 1 97 ? -13.656 27.75 -2.209 1 71 97 HIS B C 1
ATOM 1476 O O . HIS B 1 97 ? -13.641 28.875 -2.73 1 71 97 HIS B O 1
ATOM 1482 N N . LEU B 1 98 ? -14.406 26.781 -2.557 1 68.44 98 LEU B N 1
ATOM 1483 C CA . LEU B 1 98 ? -15.328 26.953 -3.674 1 68.44 98 LEU B CA 1
ATOM 1484 C C . LEU B 1 98 ? -16.453 27.906 -3.303 1 68.44 98 LEU B C 1
ATOM 1486 O O . LEU B 1 98 ? -16.969 28.641 -4.156 1 68.44 98 LEU B O 1
ATOM 1490 N N . ARG B 1 99 ? -16.781 27.969 -2.117 1 70.38 99 ARG B N 1
ATOM 1491 C CA . ARG B 1 99 ? -17.828 28.891 -1.672 1 70.38 99 ARG B CA 1
ATOM 1492 C C . ARG B 1 99 ? -17.297 30.328 -1.581 1 70.38 99 ARG B C 1
ATOM 1494 O O . ARG B 1 99 ? -18.062 31.281 -1.711 1 70.38 99 ARG B O 1
ATOM 1501 N N . GLU B 1 100 ? -16.109 30.375 -1.239 1 66.38 100 GLU B N 1
ATOM 1502 C CA . GLU B 1 100 ? -15.531 31.719 -1.12 1 66.38 100 GLU B CA 1
ATOM 1503 C C . GLU B 1 100 ? -15.227 32.312 -2.492 1 66.38 100 GLU B C 1
ATOM 1505 O O . GLU B 1 100 ? -15.047 33.531 -2.623 1 66.38 100 GLU B O 1
ATOM 1510 N N . GLU B 1 101 ? -15.305 31.453 -3.512 1 57.72 101 GLU B N 1
ATOM 1511 C CA . GLU B 1 101 ? -15.164 32.062 -4.84 1 57.72 101 GLU B CA 1
ATOM 1512 C C . GLU B 1 101 ? -16.516 32.469 -5.402 1 57.72 101 GLU B C 1
ATOM 1514 O O . GLU B 1 101 ? -16.656 33.531 -5.973 1 57.72 101 GLU B O 1
#

Secondary structure (DSSP, 8-state):
-EEEEEEEESS--STT---HHHHHHHHHHHHHH-S-EEE-SS-EEEES-HHHHHHHHHHHHHHHHTS-S-EEEEEEEEE-TT---HHHHHHHHHHHHHHH-/-EEEEEEEESS--STT---HHHHHHHHHHHHHH---EEE-SS-EEEES-HHHHHHHHHHHHHHHHTS-S-EEEEEEEEE-TT---HHHHHHHHHHHHHHH-

Nearest PDB structures (foldseek):
  2epi-assembly1_C  TM=9.003E-01  e=2.334E-07  Methanocaldococcus jannaschii DSM 2661
  1yqh-assembly1_A  TM=9.127E-01  e=1.827E-06  Bacillus cereus ATCC 14579
  1lxn-assembly1_A  TM=8.619E-01  e=2.096E-06  Methanothermobacter thermautotrophicus
  2ibo-assembly1_D  TM=8.533E-01  e=2.575E-06  Streptococcus pneumoniae TIGR4
  1vk8-assembly1_D  TM=8.293E-01  e=7.717E-06  Thermotoga maritima

Radius of gyration: 18.49 Å; Cα contacts (8 Å, |Δi|>4): 345; chains: 2; bounding box: 37×53×43 Å